Protein 3DRN (pdb70)

Solvent-accessible surface area: 14125 Å² total; per-residue (Å²): 80,142,88,46,50,137,7,31,109,5,46,4,3,6,10,89,3,71,74,7,19,0,54,81,50,45,41,129,73,11,0,0,0,0,0,0,27,120,10,63,39,110,13,1,18,120,0,0,19,14,0,72,102,39,68,106,68,3,136,89,29,56,25,19,1,0,0,0,0,23,25,21,4,25,22,0,103,150,4,44,127,116,51,136,7,59,2,42,0,0,3,4,17,45,82,78,9,0,93,70,4,61,0,100,25,212,169,75,43,15,7,12,2,1,1,0,9,81,159,3,37,0,72,50,44,40,97,16,62,157,74,5,43,48,0,3,69,23,0,11,121,9,1,102,112,9,70,122,109,116,125,122,79,145,87,48,47,141,7,28,108,5,62,4,3,7,10,82,1,75,73,7,16,1,62,75,47,47,41,131,70,6,0,0,0,0,0,1,19,121,8,60,39,117,19,1,22,136,0,0,18,13,0,77,101,39,75,104,70,5,135,82,27,59,29,31,2,0,0,0,0,17,22,19,2,34,22,0,83,149,3,43,134,131,51,162,7,65,4,41,0,0,2,3,17,43,85,78,9,3,94,73,4,60,0,123,24,212,178,78,39,16,4,13,2,2,0,0,12,69,155,3,36,0,71,52,45,40,97,17,62,161,74,20,26,48,0,4,65,23,0,11,119,9,1,102,114,5,106,153,116,138

InterPro domains:
  IPR000866 Alkyl hydroperoxide reductase subunit C/ Thiol specific antioxidant [PF00578] (4-126)
  IPR013766 Thioredoxin domain [PS51352] (2-149)
  IPR024706 Peroxiredoxin, AhpC-type [PIRSF000239] (1-149)
  IPR036249 Thioredoxin-like superfamily [SSF52833] (1-147)
  IPR050924 Thiol-specific peroxidase BCP/PrxQ [PTHR42801] (2-150)

Nearest PDB structures (foldseek):
  3drn-assembly2_B  TM=1.005E+00  e=3.756E-31  Saccharolobus solfataricus
  3hjp-assembly2_D  TM=8.967E-01  e=8.508E-16  Saccharolobus solfataricus
  5epf-assembly1_A  TM=9.395E-01  e=2.994E-14  Mycobacterium tuberculosis H37Rv
  4eo3-assembly1_B  TM=9.163E-01  e=2.210E-13  Thermotoga maritima
  4xih-assembly1_B-2  TM=8.884E-01  e=3.706E-11  Mycobacterium tuberculosis CCDC5079

Organism: Saccharolobus solfataricus (strain ATCC 35092 / DSM 1617 / JCM 11322 / P2) (NCBI:txid273057)

B-factor: mean 31.94, std 9.23, range [15.05, 72.58]

Radius of gyration: 21.57 Å; Cα contacts (8 Å, |Δi|>4): 633; chains: 2; bounding box: 33×56×62 Å

Foldseek 3Di:
DDFFDFQDWDWFAKLVRHIDTPVVCALPFKEKEWEDEDAPDVLQLLLLLLCQVCVVVVVVLGYAYEYEYQDDNVSVNCSCVVNVRPHIYTHDNPCPSCVSVVQCDDPGGWGKMWIAGNNSGTHDIDTDRPCSSCSVVRNVVSSVVVVVVVVD/DDFFDQQDWDWFAKLVRDIDTVVVPQLQFKEKEWEDFDAPDVLQLLLQLLLVVCVVVCVVLRYAYEYEYQDDSVSVVCSCVVNVRPHIYTHDNPCPSCVSVVQCDDPTGWGKMFIAGNNSGTHDIDTDRPCSSCSNVRNVVSSVVRVVVD

Secondary structure (DSSP, 8-state):
--TTSBPPP-EEEETTS-EEEGGGTTTTSEEEEEE-S-TT-HHHHHHHHHHHHTHHHHHTT-EEEEEEES--HHHHHHHHHHTT--SEEEE-TTSHHHHHTT---SSS---EEEEE-TTSBEEEEEE-SS-TTHHHHHHHHHHHHHHHHHH-/--TTSBPPP-EEEETTS-EEEGGGTTTTSEEEEEE-S-TTSHHHHHHHHHHHHTHHHHGGG-EEEEEEES--HHHHHHHHHHHT--SEEEE-TTSHHHHHTT---SSS---EEEEE-TTSBEEEEEE-SS-TTHHHHHHHHHHHHHHHH-

Structure (mmCIF, N/CA/C/O backbone):
data_3DRN
#
_entry.id   3DRN
#
_cell.length_a   42.841
_cell.length_b   91.829
_cell.length_c   52.542
_cell.angle_alpha   90.00
_cell.angle_beta   95.74
_cell.angle_gamma   90.00
#
_symmetry.space_group_name_H-M   'P 1 21 1'
#
loop_
_entity.id
_entity.type
_entity.pdbx_description
1 polymer 'Peroxiredoxin, bacterioferritin comigratory protein homolog'
2 non-polymer 'CITRIC ACID'
3 non-polymer GLYCEROL
4 water water
#
loop_
_atom_site.group_PDB
_atom_site.id
_atom_site.type_symbol
_atom_site.label_atom_id
_atom_site.label_alt_id
_atom_site.label_comp_id
_atom_site.label_asym_id
_atom_site.label_entity_id
_atom_site.label_seq_id
_atom_site.pdbx_PDB_ins_code
_atom_site.Cartn_x
_atom_site.Cartn_y
_atom_site.Cartn_z
_atom_site.occupancy
_atom_site.B_iso_or_equiv
_atom_site.auth_seq_id
_atom_site.auth_comp_id
_atom_site.auth_asym_id
_atom_site.auth_atom_id
_atom_site.pdbx_PDB_model_num
ATOM 1 N N . VAL A 1 2 ? 12.485 62.896 20.014 1.00 35.23 2 VAL A N 1
ATOM 2 C CA . VAL A 1 2 ? 13.418 63.204 21.136 1.00 35.74 2 VAL A CA 1
ATOM 3 C C . VAL A 1 2 ? 13.260 64.650 21.585 1.00 34.14 2 VAL A C 1
ATOM 4 O O . VAL A 1 2 ? 13.557 65.575 20.833 1.00 33.94 2 VAL A O 1
ATOM 8 N N . LYS A 1 3 ? 12.798 64.840 22.816 1.00 33.20 3 LYS A N 1
ATOM 9 C CA . LYS A 1 3 ? 12.600 66.181 23.348 1.00 33.34 3 LYS A CA 1
ATOM 10 C C . LYS A 1 3 ? 13.046 66.282 24.806 1.00 32.17 3 LYS A C 1
ATOM 11 O O . LYS A 1 3 ? 13.195 65.273 25.500 1.00 30.05 3 LYS A O 1
ATOM 17 N N . VAL A 1 4 ? 13.262 67.512 25.258 1.00 31.40 4 VAL A N 1
ATOM 18 C CA . VAL A 1 4 ? 13.661 67.767 26.633 1.00 31.85 4 VAL A CA 1
ATOM 19 C C . VAL A 1 4 ? 12.662 67.100 27.579 1.00 31.77 4 VAL A C 1
ATOM 20 O O . VAL A 1 4 ? 11.449 67.292 27.458 1.00 32.82 4 VAL A O 1
ATOM 24 N N . GLY A 1 5 ? 13.175 66.302 28.509 1.00 30.73 5 GLY A N 1
ATOM 25 C CA . GLY A 1 5 ? 12.307 65.604 29.439 1.00 30.51 5 GLY A CA 1
ATOM 26 C C . GLY A 1 5 ? 12.237 64.109 29.158 1.00 31.85 5 GLY A C 1
ATOM 27 O O . GLY A 1 5 ? 11.926 63.318 30.050 1.00 32.53 5 GLY A O 1
ATOM 28 N N . ASP A 1 6 ? 12.514 63.702 27.922 1.00 32.14 6 ASP A N 1
ATOM 29 C CA . ASP A 1 6 ? 12.480 62.279 27.592 1.00 32.46 6 ASP A CA 1
ATOM 30 C C . ASP A 1 6 ? 13.738 61.590 28.106 1.00 32.30 6 ASP A C 1
ATOM 31 O O . ASP A 1 6 ? 14.758 62.238 28.366 1.00 30.92 6 ASP A O 1
ATOM 36 N N . LYS A 1 7 ? 13.666 60.273 28.255 1.00 31.59 7 LYS A N 1
ATOM 37 C CA . LYS A 1 7 ? 14.837 59.511 28.664 1.00 32.45 7 LYS A CA 1
ATOM 38 C C . LYS A 1 7 ? 15.698 59.488 27.400 1.00 30.42 7 LYS A C 1
ATOM 39 O O . LYS A 1 7 ? 15.170 59.426 26.295 1.00 29.82 7 LYS A O 1
ATOM 45 N N . ALA A 1 8 ? 17.013 59.561 27.552 1.00 29.91 8 ALA A N 1
ATOM 46 C CA . ALA A 1 8 ? 17.894 59.532 26.390 1.00 28.54 8 ALA A CA 1
ATOM 47 C C . ALA A 1 8 ? 17.895 58.126 25.785 1.00 28.63 8 ALA A C 1
ATOM 48 O O . ALA A 1 8 ? 18.080 57.135 26.495 1.00 29.73 8 ALA A O 1
ATOM 50 N N . PRO A 1 9 ? 17.672 58.021 24.467 1.00 27.75 9 PRO A N 1
ATOM 51 C CA . PRO A 1 9 ? 17.658 56.717 23.795 1.00 28.33 9 PRO A CA 1
ATOM 52 C C . PRO A 1 9 ? 19.005 56.013 23.952 1.00 28.51 9 PRO A C 1
ATOM 53 O O . PRO A 1 9 ? 20.062 56.621 23.765 1.00 25.25 9 PRO A O 1
ATOM 57 N N . LEU A 1 10 ? 18.962 54.733 24.302 1.00 27.93 10 LEU A N 1
ATOM 58 C CA . LEU A 1 10 ? 20.181 53.962 24.482 1.00 28.40 10 LEU A CA 1
ATOM 59 C C . LEU A 1 10 ? 20.703 53.450 23.146 1.00 28.27 10 LEU A C 1
ATOM 60 O O . LEU A 1 10 ? 19.931 53.162 22.234 1.00 28.95 10 LEU A O 1
ATOM 65 N N . PHE A 1 11 ? 22.020 53.332 23.037 1.00 27.69 11 PHE A N 1
ATOM 66 C CA . PHE A 1 11 ? 22.627 52.839 21.814 1.00 27.80 11 PHE A CA 1
ATOM 67 C C . PHE A 1 11 ? 24.016 52.290 22.086 1.00 29.06 11 PHE A C 1
ATOM 68 O O . PHE A 1 11 ? 24.591 52.514 23.157 1.00 28.51 11 PHE A O 1
ATOM 76 N N . GLU A 1 12 ? 24.542 51.567 21.106 1.00 28.35 12 GLU A N 1
ATOM 77 C CA . GLU A 1 12 ? 25.876 50.994 21.191 1.00 31.79 12 GLU A CA 1
ATOM 78 C C . GLU A 1 12 ? 26.611 51.317 19.892 1.00 31.51 12 GLU A C 1
ATOM 79 O O . GLU A 1 12 ? 26.030 51.236 18.814 1.00 33.38 12 GLU A O 1
ATOM 85 N N . GLY A 1 13 ? 27.880 51.696 19.996 1.00 29.73 13 GLY A N 1
ATOM 86 C CA . GLY A 1 13 ? 28.644 52.021 18.806 1.00 29.00 13 GLY A CA 1
ATOM 87 C C . GLY A 1 13 ? 30.121 51.756 19.010 1.00 28.94 13 GLY A C 1
ATOM 88 O O . GLY A 1 13 ? 30.535 51.299 20.075 1.00 29.36 13 GLY A O 1
ATOM 89 N N . ILE A 1 14 ? 30.922 52.035 17.990 1.00 26.87 14 ILE A N 1
ATOM 90 C CA . ILE A 1 14 ? 32.358 51.826 18.084 1.00 26.38 14 ILE A CA 1
ATOM 91 C C . ILE A 1 14 ? 33.060 53.159 18.288 1.00 27.24 14 ILE A C 1
ATOM 92 O O . ILE A 1 14 ? 32.895 54.082 17.487 1.00 29.22 14 ILE A O 1
ATOM 97 N N . ALA A 1 15 ? 33.844 53.255 19.357 1.00 26.56 15 ALA A N 1
ATOM 98 C CA . ALA A 1 15 ? 34.582 54.479 19.668 1.00 26.66 15 ALA A CA 1
ATOM 99 C C . ALA A 1 15 ? 35.885 54.544 18.883 1.00 26.37 15 ALA A C 1
ATOM 100 O O . ALA A 1 15 ? 36.333 53.543 18.325 1.00 27.34 15 ALA A O 1
ATOM 102 N N . ASP A 1 16 ? 36.486 55.730 18.856 1.00 25.30 16 ASP A N 1
ATOM 103 C CA . ASP A 1 16 ? 37.735 55.976 18.141 1.00 25.98 16 ASP A CA 1
ATOM 104 C C . ASP A 1 16 ? 38.887 55.074 18.583 1.00 26.50 16 ASP A C 1
ATOM 105 O O . ASP A 1 16 ? 39.877 54.947 17.871 1.00 27.59 16 ASP A O 1
ATOM 110 N N . ASN A 1 17 ? 38.781 54.475 19.763 1.00 27.03 17 ASN A N 1
ATOM 111 C CA . ASN A 1 17 ? 39.841 53.589 20.234 1.00 27.80 17 ASN A CA 1
ATOM 112 C C . ASN A 1 17 ? 39.564 52.144 19.810 1.00 28.89 17 ASN A C 1
ATOM 113 O O . ASN A 1 17 ? 40.212 51.212 20.287 1.00 27.98 17 ASN A O 1
ATOM 118 N N . GLY A 1 18 ? 38.596 51.967 18.912 1.00 29.00 18 GLY A N 1
ATOM 119 C CA . GLY A 1 18 ? 38.262 50.632 18.437 1.00 28.66 18 GLY A CA 1
ATOM 120 C C . GLY A 1 18 ? 37.445 49.824 19.425 1.00 28.39 18 GLY A C 1
ATOM 121 O O . GLY A 1 18 ? 37.077 48.679 19.154 1.00 29.54 18 GLY A O 1
ATOM 122 N N . GLU A 1 19 ? 37.160 50.416 20.578 1.00 27.33 19 GLU A N 1
ATOM 123 C CA . GLU A 1 19 ? 36.371 49.751 21.606 1.00 28.89 19 GLU A CA 1
ATOM 124 C C . GLU A 1 19 ? 34.888 50.034 21.400 1.00 29.25 19 GLU A C 1
ATOM 125 O O . GLU A 1 19 ? 34.514 51.085 20.881 1.00 28.12 19 GLU A O 1
ATOM 131 N N . LYS A 1 20 ? 34.042 49.098 21.806 1.00 29.55 20 LYS A N 1
ATOM 132 C CA . LYS A 1 20 ? 32.610 49.307 21.687 1.00 31.91 20 LYS A CA 1
ATOM 133 C C . LYS A 1 20 ? 32.203 50.219 22.842 1.00 32.05 20 LYS A C 1
ATOM 134 O O . LYS A 1 20 ? 32.802 50.183 23.916 1.00 31.53 20 LYS A O 1
ATOM 140 N N . ILE A 1 21 ? 31.193 51.044 22.614 1.00 31.17 21 ILE A N 1
ATOM 141 C CA . ILE A 1 21 ? 30.726 51.960 23.639 1.00 31.93 21 ILE A CA 1
ATOM 142 C C . ILE A 1 21 ? 29.220 51.829 23.790 1.00 30.96 21 ILE A C 1
ATOM 143 O O . ILE A 1 21 ? 28.492 51.745 22.802 1.00 31.57 21 ILE A O 1
ATOM 148 N N A SER A 1 22 ? 28.757 51.808 25.033 0.50 30.07 22 SER A N 1
ATOM 149 N N B SER A 1 22 ? 28.764 51.804 25.037 0.50 29.90 22 SER A N 1
ATOM 150 C CA A SER A 1 22 ? 27.334 51.694 25.315 0.50 30.62 22 SER A CA 1
ATOM 151 C CA B SER A 1 22 ? 27.345 51.692 25.344 0.50 30.32 22 SER A CA 1
ATOM 152 C C A SER A 1 22 ? 26.919 52.882 26.175 0.50 30.33 22 SER A C 1
ATOM 153 C C B SER A 1 22 ? 26.932 52.899 26.177 0.50 30.11 22 SER A C 1
ATOM 154 O O A SER A 1 22 ? 27.470 53.095 27.254 0.50 30.40 22 SER A O 1
ATOM 155 O O B SER A 1 22 ? 27.496 53.141 27.245 0.50 30.14 22 SER A O 1
ATOM 160 N N . LEU A 1 23 ? 25.954 53.658 25.694 1.00 29.44 23 LEU A N 1
ATOM 161 C CA . LEU A 1 23 ? 25.496 54.826 26.428 1.00 29.17 23 LEU A CA 1
ATOM 162 C C . LEU A 1 23 ? 25.096 54.449 27.857 1.00 29.94 23 LEU A C 1
ATOM 163 O O . LEU A 1 23 ? 25.362 55.197 28.798 1.00 29.83 23 LEU A O 1
ATOM 168 N N . SER A 1 24 ? 24.494 53.274 28.022 1.00 30.64 24 SER A N 1
ATOM 169 C CA . SER A 1 24 ? 24.058 52.829 29.340 1.00 32.93 24 SER A CA 1
ATOM 170 C C . SER A 1 24 ? 25.202 52.715 30.345 1.00 34.50 24 SER A C 1
ATOM 171 O O . SER A 1 24 ? 24.966 52.725 31.551 1.00 35.28 24 SER A O 1
ATOM 174 N N . ASP A 1 25 ? 26.437 52.615 29.860 1.00 34.16 25 ASP A N 1
ATOM 175 C CA . ASP A 1 25 ? 27.572 52.513 30.764 1.00 34.57 25 ASP A CA 1
ATOM 176 C C . ASP A 1 25 ? 27.919 53.844 31.418 1.00 35.21 25 ASP A C 1
ATOM 177 O O . ASP A 1 25 ? 28.679 53.881 32.381 1.00 35.97 25 ASP A O 1
ATOM 182 N N . TYR A 1 26 ? 27.366 54.934 30.896 1.00 34.99 26 TYR A N 1
ATOM 183 C CA . TYR A 1 26 ? 27.627 56.257 31.453 1.00 33.97 26 TYR A CA 1
ATOM 184 C C . TYR A 1 26 ? 26.392 56.814 32.142 1.00 34.32 26 TYR A C 1
ATOM 185 O O . TYR A 1 26 ? 26.500 57.650 33.036 1.00 35.26 26 TYR A O 1
ATOM 194 N N . ILE A 1 27 ? 25.221 56.352 31.713 1.00 33.56 27 ILE A N 1
ATOM 195 C CA . ILE A 1 27 ? 23.965 56.808 32.284 1.00 34.57 27 ILE A CA 1
ATOM 196 C C . ILE A 1 27 ? 23.958 56.578 33.790 1.00 38.21 27 ILE A C 1
ATOM 197 O O . ILE A 1 27 ? 24.272 55.481 34.263 1.00 38.80 27 ILE A O 1
ATOM 202 N N . GLY A 1 28 ? 23.607 57.622 34.535 1.00 39.68 28 GLY A N 1
ATOM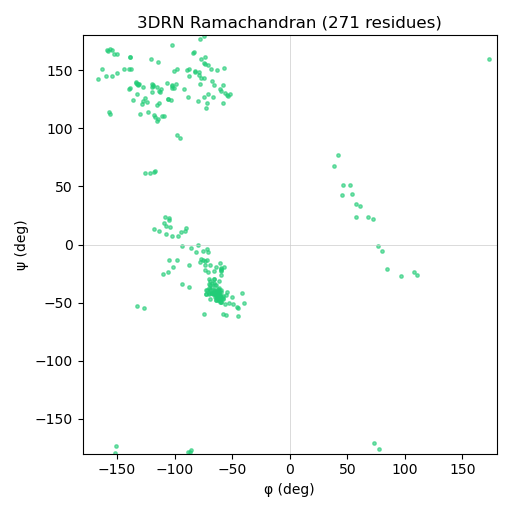 203 C CA . GLY A 1 28 ? 23.556 57.523 35.982 1.00 39.74 28 GLY A CA 1
ATOM 204 C C . GLY A 1 28 ? 24.892 57.748 36.663 1.00 39.86 28 GLY A C 1
ATOM 205 O O . GLY A 1 28 ? 24.935 58.073 37.847 1.00 42.19 28 GLY A O 1
ATOM 206 N N . LYS A 1 29 ? 25.984 57.580 35.925 1.00 39.55 29 LYS A N 1
ATOM 207 C CA . LYS A 1 29 ? 27.318 57.759 36.491 1.00 39.15 29 LYS A CA 1
ATOM 208 C C . LYS A 1 29 ? 27.869 59.163 36.296 1.00 39.28 29 LYS A C 1
ATOM 209 O O . LYS A 1 29 ? 28.602 59.671 37.145 1.00 40.49 29 LYS A O 1
ATOM 215 N N . HIS A 1 30 ? 27.529 59.788 35.173 1.00 37.23 30 HIS A N 1
ATOM 216 C CA . HIS A 1 30 ? 28.000 61.137 34.884 1.00 35.58 30 HIS A CA 1
ATOM 217 C C . HIS A 1 30 ? 27.004 61.835 33.987 1.00 33.30 30 HIS A C 1
ATOM 218 O O . HIS A 1 30 ? 26.142 61.195 33.380 1.00 32.17 30 HIS A O 1
ATOM 225 N N . ASN A 1 31 ? 27.124 63.153 33.907 1.00 30.06 31 ASN A N 1
ATOM 226 C CA . ASN A 1 31 ? 26.269 63.919 33.027 1.00 28.97 31 ASN A CA 1
ATOM 227 C C . ASN A 1 31 ? 26.854 63.610 31.664 1.00 28.21 31 ASN A C 1
ATOM 228 O O . ASN A 1 31 ? 28.027 63.246 31.562 1.00 29.43 31 ASN A O 1
ATOM 233 N N . ILE A 1 32 ? 26.056 63.745 30.617 1.00 26.06 32 ILE A N 1
ATOM 234 C CA . ILE A 1 32 ? 26.558 63.432 29.291 1.00 24.36 32 ILE A CA 1
ATOM 235 C C . ILE A 1 32 ? 26.230 64.496 28.270 1.00 23.90 32 ILE A C 1
ATOM 236 O O . ILE A 1 32 ? 25.124 65.045 28.248 1.00 22.70 32 ILE A O 1
ATOM 241 N N . VAL A 1 33 ? 27.216 64.794 27.436 1.00 22.26 33 VAL A N 1
ATOM 242 C CA . VAL A 1 33 ? 27.051 65.746 26.349 1.00 22.22 33 VAL A CA 1
ATOM 243 C C . VAL A 1 33 ? 27.294 64.886 25.115 1.00 22.43 33 VAL A C 1
ATOM 244 O O . VAL A 1 33 ? 28.411 64.402 24.889 1.00 22.54 33 VAL A O 1
ATOM 248 N N . LEU A 1 34 ? 26.238 64.666 24.343 1.00 19.74 34 LEU A N 1
ATOM 249 C CA . LEU A 1 34 ? 26.322 63.860 23.129 1.00 20.41 34 LEU A CA 1
ATOM 250 C C . LEU A 1 34 ? 26.132 64.819 21.972 1.00 21.06 34 LEU A C 1
ATOM 251 O O . LEU A 1 34 ? 25.033 65.344 21.785 1.00 22.05 34 LEU A O 1
ATOM 256 N N . TYR A 1 35 ? 27.180 65.065 21.195 1.00 19.38 35 TYR A N 1
ATOM 257 C CA . TYR A 1 35 ? 27.011 65.990 20.090 1.00 21.33 35 TYR A CA 1
ATOM 258 C C . TYR A 1 35 ? 27.263 65.374 18.731 1.00 21.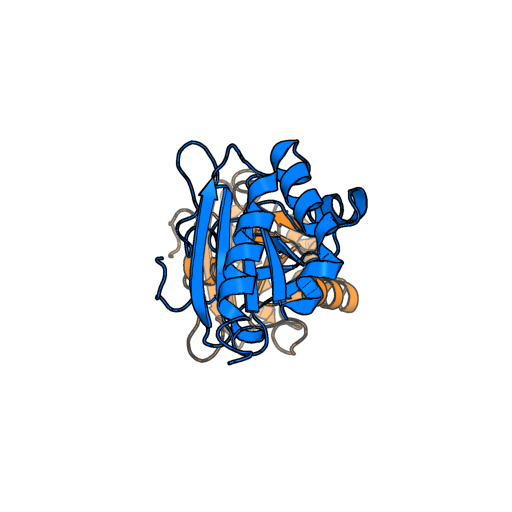17 35 TYR A C 1
ATOM 259 O O . TYR A 1 35 ? 28.218 64.619 18.534 1.00 22.14 35 TYR A O 1
ATOM 268 N N . PHE A 1 36 ? 26.370 65.701 17.805 1.00 20.34 36 PHE A N 1
ATOM 269 C CA . PHE A 1 36 ? 26.434 65.215 16.442 1.00 22.32 36 PHE A CA 1
ATOM 270 C C . PHE A 1 36 ? 26.983 66.317 15.561 1.00 23.56 36 PHE A C 1
ATOM 271 O O . PHE A 1 36 ? 26.600 67.480 15.703 1.00 25.96 36 PHE A O 1
ATOM 279 N N . TYR A 1 37 ? 27.889 65.951 14.662 1.00 25.12 37 TYR A N 1
ATOM 280 C CA . TYR A 1 37 ? 28.472 66.902 13.726 1.00 25.47 37 TYR A CA 1
ATOM 281 C C . TYR A 1 37 ? 28.535 66.188 12.376 1.00 26.23 37 TYR A C 1
ATOM 282 O O . TYR A 1 37 ? 28.649 64.964 12.320 1.00 25.39 37 TYR A O 1
ATOM 291 N N . PRO A 1 38 ? 28.458 66.945 11.273 1.00 26.59 38 PRO A N 1
ATOM 292 C CA . PRO A 1 38 ? 28.485 66.382 9.920 1.00 27.63 38 PRO A CA 1
ATOM 293 C C . PRO A 1 38 ? 29.676 65.532 9.490 1.00 27.91 38 PRO A C 1
ATOM 294 O O . PRO A 1 38 ? 29.509 64.366 9.136 1.00 26.47 38 PRO A O 1
ATOM 298 N N . LYS A 1 39 ? 30.874 66.106 9.515 1.00 29.01 39 LYS A N 1
ATOM 299 C CA . LYS A 1 39 ? 32.048 65.374 9.052 1.00 30.15 39 LYS A CA 1
ATOM 300 C C . LYS A 1 39 ? 33.346 65.768 9.738 1.00 29.57 39 LYS A C 1
ATOM 301 O O . LYS A 1 39 ? 33.539 66.922 10.109 1.00 27.58 39 LYS A O 1
ATOM 307 N N . ASP A 1 40 ? 34.240 64.799 9.890 1.00 30.55 40 ASP A N 1
ATOM 308 C CA . ASP A 1 40 ? 35.530 65.040 10.521 1.00 32.94 40 ASP A CA 1
ATOM 309 C C . ASP A 1 40 ? 36.387 66.033 9.747 1.00 35.08 40 ASP A C 1
ATOM 310 O O . ASP A 1 40 ? 36.306 66.143 8.525 1.00 34.11 40 ASP A O 1
ATOM 315 N N . ASP A 1 41 ? 37.219 66.747 10.489 1.00 37.21 41 ASP A N 1
ATOM 316 C CA . ASP A 1 41 ? 38.169 67.681 9.920 1.00 39.15 41 ASP A CA 1
ATOM 317 C C . ASP A 1 41 ? 37.661 68.648 8.846 1.00 39.54 41 ASP A C 1
ATOM 318 O O . ASP A 1 41 ? 38.242 68.753 7.765 1.00 38.28 41 ASP A O 1
ATOM 323 N N . THR A 1 42 ? 36.570 69.342 9.146 1.00 37.80 42 THR A N 1
ATOM 324 C CA . THR A 1 42 ? 36.028 70.354 8.251 1.00 38.52 42 THR A CA 1
ATOM 325 C C . THR A 1 42 ? 36.059 71.636 9.087 1.00 38.44 42 THR A C 1
ATOM 326 O O . THR A 1 42 ? 36.125 71.574 10.315 1.00 38.96 42 THR A O 1
ATOM 330 N N . PRO A 1 43 ? 36.027 72.810 8.437 1.00 37.75 43 PRO A N 1
ATOM 331 C CA . PRO A 1 43 ? 36.058 74.090 9.155 1.00 36.40 43 PRO A CA 1
ATOM 332 C C . PRO A 1 43 ? 35.134 74.159 10.375 1.00 35.58 43 PRO A C 1
ATOM 333 O O . PRO A 1 43 ? 35.591 74.339 11.503 1.00 35.51 43 PRO A O 1
ATOM 337 N N . GLY A 1 44 ? 33.836 74.014 10.135 1.00 32.93 44 GLY A N 1
ATOM 338 C CA . GLY A 1 44 ? 32.860 74.081 11.208 1.00 32.67 44 GLY A CA 1
ATOM 339 C C . GLY A 1 44 ? 32.971 73.030 12.296 1.00 30.82 44 GLY A C 1
ATOM 340 O O . GLY A 1 44 ? 32.931 73.366 13.474 1.00 31.12 44 GLY A O 1
ATOM 341 N N . SER A 1 45 ? 33.106 71.762 11.917 1.00 31.08 45 SER A N 1
ATOM 342 C CA . SER A 1 45 ? 33.209 70.696 12.909 1.00 29.33 45 SER A CA 1
ATOM 343 C C . SER A 1 45 ? 34.532 70.760 13.655 1.00 29.00 45 SER A C 1
ATOM 344 O O . SER A 1 45 ? 34.622 70.374 14.817 1.00 28.02 45 SER A O 1
ATOM 347 N N . THR A 1 46 ? 35.566 71.253 12.989 1.00 29.18 46 THR A N 1
ATOM 348 C CA . THR A 1 46 ? 36.860 71.373 13.645 1.00 30.62 46 THR A CA 1
ATOM 349 C C . THR A 1 46 ? 36.737 72.461 14.705 1.00 31.10 46 THR A C 1
ATOM 350 O O . THR A 1 46 ? 37.275 72.339 15.801 1.00 32.50 46 THR A O 1
ATOM 354 N N . ARG A 1 47 ? 36.005 73.518 14.365 1.00 31.70 47 ARG A N 1
ATOM 355 C CA . ARG A 1 47 ? 35.777 74.636 15.271 1.00 33.18 47 ARG A CA 1
ATOM 356 C C . ARG A 1 47 ? 34.977 74.147 16.481 1.00 31.64 47 ARG A C 1
ATOM 357 O O . ARG A 1 47 ? 35.290 74.486 17.623 1.00 32.92 47 ARG A O 1
ATOM 365 N N . GLU A 1 48 ? 33.938 73.356 16.225 1.00 29.80 48 GLU A N 1
ATOM 366 C CA . GLU A 1 48 ? 33.114 72.833 17.311 1.00 27.37 48 GLU A CA 1
ATOM 367 C C . GLU A 1 48 ? 33.941 71.921 18.208 1.00 25.42 48 GLU A C 1
ATOM 368 O O . GLU A 1 48 ? 33.911 72.050 19.427 1.00 25.31 48 GLU A O 1
ATOM 374 N N . ALA A 1 49 ? 34.688 71.003 17.603 1.00 25.65 49 ALA A N 1
ATOM 375 C CA . ALA A 1 49 ? 35.520 70.081 18.374 1.00 27.07 49 ALA A CA 1
ATOM 376 C C . ALA A 1 49 ? 36.560 70.855 19.172 1.00 26.87 49 ALA A C 1
ATOM 377 O O . ALA A 1 49 ? 36.830 70.528 20.327 1.00 26.50 49 ALA A O 1
ATOM 379 N N . SER A 1 50 ? 37.143 71.879 18.546 1.00 27.56 50 SER A N 1
ATOM 380 C CA . SER A 1 50 ? 38.158 72.707 19.199 1.00 28.66 50 SER A CA 1
ATOM 381 C C . SER A 1 50 ? 37.580 73.451 20.404 1.00 27.12 50 SER A C 1
ATOM 382 O O . SER A 1 50 ? 38.231 73.557 21.446 1.00 27.38 50 SER A O 1
ATOM 385 N N . ALA A 1 51 ? 36.361 73.965 20.260 1.00 25.16 51 ALA A N 1
ATOM 386 C CA . ALA A 1 51 ? 35.713 74.675 21.357 1.00 25.41 51 ALA A CA 1
ATOM 387 C C . ALA A 1 51 ? 35.543 73.729 22.543 1.00 24.83 51 ALA A C 1
ATOM 388 O O . ALA A 1 51 ? 35.780 74.113 23.686 1.00 26.00 51 ALA A O 1
ATOM 390 N N . PHE A 1 52 ? 35.132 72.489 22.278 1.00 24.44 52 PHE A N 1
ATOM 391 C CA . PHE A 1 52 ? 34.972 71.519 23.360 1.00 23.47 52 PHE A CA 1
ATOM 392 C C . PHE A 1 52 ? 36.337 71.247 24.004 1.00 25.29 52 PHE A C 1
ATOM 393 O O . PHE A 1 52 ? 36.459 71.148 25.228 1.00 23.53 52 PHE A O 1
ATOM 401 N N . ARG A 1 53 ? 37.368 71.128 23.174 1.00 26.95 53 ARG A N 1
ATOM 402 C CA . ARG A 1 53 ? 38.715 70.884 23.688 1.00 27.93 53 ARG A CA 1
ATOM 403 C C . ARG A 1 53 ? 39.142 72.038 24.591 1.00 27.20 53 ARG A C 1
ATOM 404 O O . ARG A 1 53 ? 39.591 71.824 25.711 1.00 27.87 53 ARG A O 1
ATOM 412 N N . ASP A 1 54 ? 38.977 73.262 24.097 1.00 29.49 54 ASP A N 1
ATOM 413 C CA . ASP A 1 54 ? 39.376 74.451 24.840 1.00 31.39 54 ASP A CA 1
ATOM 414 C C . ASP A 1 54 ? 38.675 74.643 26.177 1.00 31.50 54 ASP A C 1
ATOM 415 O O . ASP A 1 54 ? 39.130 75.430 26.998 1.00 30.82 54 ASP A O 1
ATOM 420 N N . ASN A 1 55 ? 37.574 73.929 26.402 1.00 31.83 55 ASN A N 1
ATOM 421 C CA . ASN A 1 55 ? 36.842 74.044 27.659 1.00 30.55 55 ASN A CA 1
ATOM 422 C C . ASN A 1 55 ? 36.915 72.759 28.465 1.00 31.59 55 ASN A C 1
ATOM 423 O O . ASN A 1 55 ? 36.185 72.588 29.443 1.00 29.94 55 ASN A O 1
ATOM 428 N N . TRP A 1 56 ? 37.796 71.853 28.056 1.00 32.78 56 TRP A N 1
ATOM 429 C CA . TRP A 1 56 ? 37.928 70.569 28.735 1.00 32.92 56 TRP A CA 1
ATOM 430 C C . TRP A 1 56 ? 38.051 70.675 30.250 1.00 32.38 56 TRP A C 1
ATOM 431 O O . TRP A 1 56 ? 37.324 70.007 30.989 1.00 31.36 56 TRP A O 1
ATOM 442 N N . ASP A 1 57 ? 38.968 71.512 30.716 1.00 30.89 57 ASP A N 1
ATOM 443 C CA . ASP A 1 57 ? 39.168 71.665 32.145 1.00 30.88 57 ASP A CA 1
ATOM 4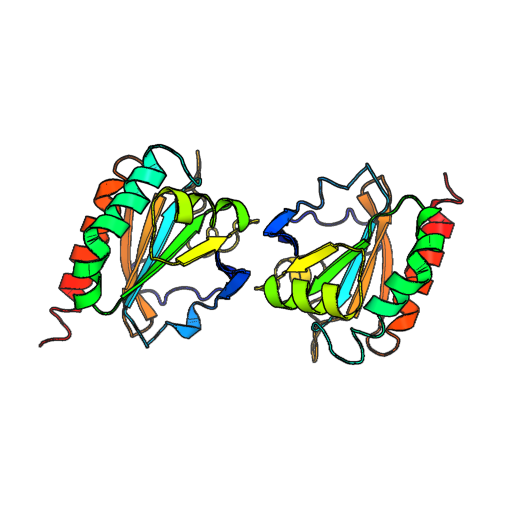44 C C . ASP A 1 57 ? 37.938 72.200 32.860 1.00 29.53 57 ASP A C 1
ATOM 445 O O . ASP A 1 57 ? 37.618 71.754 33.960 1.00 29.34 57 ASP A O 1
ATOM 450 N N . LEU A 1 58 ? 37.245 73.153 32.245 1.00 28.79 58 LEU A N 1
ATOM 451 C CA . LEU A 1 58 ? 36.030 73.686 32.860 1.00 29.33 58 LEU A CA 1
ATOM 452 C C . LEU A 1 58 ? 34.983 72.575 32.949 1.00 29.03 58 LEU A C 1
ATOM 453 O O . LEU A 1 58 ? 34.305 72.429 33.961 1.00 31.97 58 LEU A O 1
ATOM 458 N N . LEU A 1 59 ? 34.863 71.788 31.886 1.00 29.55 59 LEU A N 1
ATOM 459 C CA . LEU A 1 59 ? 33.891 70.698 31.851 1.00 31.68 59 LEU A CA 1
ATOM 460 C C . LEU A 1 59 ? 34.111 69.663 32.959 1.00 33.28 59 LEU A C 1
ATOM 461 O O . LEU A 1 59 ? 33.185 68.945 33.331 1.00 32.88 59 LEU A O 1
ATOM 466 N N . LYS A 1 60 ? 35.328 69.597 33.491 1.00 34.61 60 LYS A N 1
ATOM 467 C CA . LYS A 1 60 ? 35.637 68.658 34.567 1.00 35.74 60 LYS A CA 1
ATOM 468 C C . LYS A 1 60 ? 34.878 68.993 35.848 1.00 35.11 60 LYS A C 1
ATOM 469 O O . LYS A 1 60 ? 34.583 68.101 36.646 1.00 35.91 60 LYS A O 1
ATOM 475 N N . ASP A 1 61 ? 34.582 70.276 36.053 1.00 34.17 61 ASP A N 1
ATOM 476 C CA . ASP A 1 61 ? 33.850 70.725 37.238 1.00 33.36 61 ASP A CA 1
ATOM 477 C C . ASP A 1 61 ? 32.384 70.339 37.196 1.00 35.53 61 ASP A C 1
ATOM 478 O O . ASP A 1 61 ? 31.689 70.432 38.208 1.00 36.49 61 ASP A O 1
ATOM 483 N N . TYR A 1 62 ? 31.904 69.919 36.030 1.00 36.10 62 TYR A N 1
ATOM 484 C CA . TYR A 1 62 ? 30.499 69.566 35.906 1.00 35.39 62 TYR A CA 1
ATOM 485 C C . TYR A 1 62 ? 30.227 68.077 35.783 1.00 36.62 62 TYR A C 1
ATOM 486 O O . TYR A 1 62 ? 29.128 67.674 35.401 1.00 36.57 62 TYR A O 1
ATOM 495 N N . ASP A 1 63 ? 31.230 67.271 36.132 1.00 36.73 63 ASP A N 1
ATOM 496 C CA . ASP A 1 63 ? 31.125 65.813 36.096 1.00 37.27 63 ASP A CA 1
ATOM 497 C C . ASP A 1 63 ? 30.394 65.359 34.835 1.00 36.92 63 ASP A C 1
ATOM 498 O O . ASP A 1 63 ? 29.218 64.986 34.877 1.00 36.25 63 ASP A O 1
ATOM 503 N N . VAL A 1 64 ? 31.107 65.383 33.713 1.00 34.47 64 VAL A N 1
ATOM 504 C CA . VAL A 1 64 ? 30.510 65.022 32.442 1.00 31.76 64 VAL A CA 1
ATOM 505 C C . VAL A 1 64 ? 31.434 64.283 31.482 1.00 30.71 64 VAL A C 1
ATOM 506 O O . VAL A 1 64 ? 32.650 64.455 31.502 1.00 30.48 64 VAL A O 1
ATOM 510 N N . VAL A 1 65 ? 30.830 63.446 30.647 1.00 29.25 65 VAL A N 1
ATOM 511 C CA . VAL A 1 65 ? 31.560 62.711 29.629 1.00 26.60 65 VAL A CA 1
ATOM 512 C C . VAL A 1 65 ? 31.077 63.301 28.309 1.00 25.07 65 VAL A C 1
ATOM 513 O O . VAL A 1 65 ? 29.871 63.463 28.097 1.00 25.43 65 VAL A O 1
ATOM 517 N N . VAL A 1 66 ? 32.014 63.650 27.437 1.00 22.78 66 VAL A N 1
ATOM 518 C CA . VAL A 1 66 ? 31.669 64.224 26.145 1.00 21.39 66 VAL A CA 1
ATOM 519 C C . VAL A 1 66 ? 31.881 63.196 25.041 1.00 21.20 66 VAL A C 1
ATOM 520 O O . VAL A 1 66 ? 32.965 62.637 24.890 1.00 20.32 66 VAL A O 1
ATOM 524 N N . ILE A 1 67 ? 30.831 62.961 24.269 1.00 21.16 67 ILE A N 1
ATOM 525 C CA . ILE A 1 67 ? 30.869 62.005 23.177 1.00 20.20 67 ILE A CA 1
ATOM 526 C C . ILE A 1 67 ? 30.460 62.684 21.875 1.00 21.41 67 ILE A C 1
ATOM 527 O O . ILE A 1 67 ? 29.368 63.253 21.779 1.00 22.67 67 ILE A O 1
ATOM 532 N N . GLY A 1 68 ? 31.342 62.625 20.880 1.00 20.74 68 GLY A N 1
ATOM 533 C CA . GLY A 1 68 ? 31.046 63.221 19.590 1.00 19.77 68 GLY A CA 1
ATOM 534 C C . GLY A 1 68 ? 30.610 62.109 18.653 1.00 23.54 68 GLY A C 1
ATOM 535 O O . GLY A 1 68 ? 31.069 60.971 18.792 1.00 23.24 68 GLY A O 1
ATOM 536 N N . VAL A 1 69 ? 29.733 62.425 17.704 1.00 22.63 69 VAL A N 1
ATOM 537 C CA . VAL A 1 69 ? 29.241 61.426 16.762 1.00 21.58 69 VAL A CA 1
ATOM 538 C C . VAL A 1 69 ? 29.134 61.958 15.336 1.00 22.87 69 VAL A C 1
ATOM 539 O O . VAL A 1 69 ? 28.631 63.063 15.106 1.00 23.68 69 VAL A O 1
ATOM 543 N N . SER A 1 70 ? 29.612 61.161 14.386 1.00 22.58 70 SER A N 1
ATOM 544 C CA . SER A 1 70 ? 29.551 61.501 12.972 1.00 25.18 70 SER A CA 1
ATOM 545 C C . SER A 1 70 ? 29.578 60.190 12.202 1.00 26.26 70 SER A C 1
ATOM 546 O O . SER A 1 70 ? 29.872 59.138 12.771 1.00 25.73 70 SER A O 1
ATOM 549 N N . SER A 1 71 ? 29.275 60.256 10.911 1.00 27.34 71 SER A N 1
ATOM 550 C CA . SER A 1 71 ? 29.266 59.067 10.068 1.00 28.88 71 SER A CA 1
ATOM 551 C C . SER A 1 71 ? 30.660 58.630 9.609 1.00 29.95 71 SER A C 1
ATOM 552 O O . SER A 1 71 ? 30.797 57.641 8.897 1.00 30.95 71 SER A O 1
ATOM 555 N N . ASP A 1 72 ? 31.695 59.355 10.012 1.00 29.50 72 ASP A N 1
ATOM 556 C CA . ASP A 1 72 ? 33.053 58.985 9.608 1.00 31.67 72 ASP A CA 1
ATOM 557 C C . ASP A 1 72 ? 33.511 57.715 10.314 1.00 29.91 72 ASP A C 1
ATOM 558 O O . ASP A 1 72 ? 33.033 57.397 11.407 1.00 28.03 72 ASP A O 1
ATOM 563 N N . ASP A 1 73 ? 34.438 56.990 9.696 1.00 28.81 73 ASP A N 1
ATOM 564 C CA . ASP A 1 73 ? 34.924 55.760 10.302 1.00 29.71 73 ASP A CA 1
ATOM 565 C C . ASP A 1 73 ? 35.923 55.997 11.426 1.00 29.85 73 ASP A C 1
ATOM 566 O O . ASP A 1 73 ? 36.295 57.132 11.721 1.00 28.44 73 ASP A O 1
ATOM 571 N N . ILE A 1 74 ? 36.342 54.905 12.052 1.00 30.95 74 ILE A N 1
ATOM 572 C CA . ILE A 1 74 ? 37.275 54.932 13.170 1.00 30.21 74 ILE A CA 1
ATOM 573 C C . ILE A 1 74 ? 38.603 55.622 12.871 1.00 30.17 74 ILE A C 1
ATOM 574 O O . ILE A 1 74 ? 39.046 56.498 13.621 1.00 27.19 74 ILE A O 1
ATOM 579 N N . ASN A 1 75 ? 39.249 55.213 11.784 1.00 30.06 75 ASN A N 1
ATOM 580 C CA . ASN A 1 75 ? 40.530 55.798 11.418 1.00 29.01 75 ASN A CA 1
ATOM 581 C C . ASN A 1 75 ? 40.394 57.300 11.200 1.00 28.04 75 ASN A C 1
ATOM 582 O O . ASN A 1 75 ? 41.254 58.069 11.624 1.00 28.06 75 ASN A O 1
ATOM 587 N N . SER A 1 76 ? 39.307 57.718 10.556 1.00 29.04 76 SER A N 1
ATOM 588 C CA . SER A 1 76 ? 39.090 59.141 10.329 1.00 30.58 76 SER A CA 1
ATOM 589 C C . SER A 1 76 ? 38.967 59.828 11.682 1.00 30.59 76 SER A C 1
ATOM 590 O O . SER A 1 76 ? 39.468 60.933 11.869 1.00 32.49 76 SER A O 1
ATOM 593 N N . HIS A 1 77 ? 38.311 59.159 12.627 1.00 29.63 77 HIS A N 1
ATOM 594 C CA . HIS A 1 77 ? 38.140 59.710 13.967 1.00 30.30 77 HIS A CA 1
ATOM 595 C C . HIS A 1 77 ? 39.469 59.852 14.707 1.00 30.52 77 HIS A C 1
ATOM 596 O O . HIS A 1 77 ? 39.727 60.887 15.322 1.00 29.33 77 HIS A O 1
ATOM 603 N N A LYS A 1 78 ? 40.309 58.822 14.658 0.50 31.03 78 LYS A N 1
ATOM 604 N N B LYS A 1 78 ? 40.304 58.816 14.647 0.50 30.74 78 LYS A N 1
ATOM 605 C CA A LYS A 1 78 ? 41.601 58.895 15.336 0.50 32.33 78 LYS A CA 1
ATOM 606 C CA B LYS A 1 78 ? 41.603 58.854 15.316 0.50 31.88 78 LYS A CA 1
ATOM 607 C C A LYS A 1 78 ? 42.458 60.016 14.756 0.50 31.82 78 LYS A C 1
ATOM 608 C C B LYS A 1 78 ? 42.453 59.997 14.756 0.50 31.51 78 LYS A C 1
ATOM 609 O O A LYS A 1 78 ? 43.077 60.773 15.499 0.50 33.52 78 LYS A O 1
ATOM 610 O O B LYS A 1 78 ? 43.058 60.753 15.512 0.50 33.22 78 LYS A O 1
ATOM 621 N N . ARG A 1 79 ? 42.485 60.123 13.431 1.00 31.79 79 ARG A N 1
ATOM 622 C CA . ARG A 1 79 ? 43.268 61.167 12.770 1.00 32.59 79 ARG A CA 1
ATOM 623 C C . ARG A 1 79 ? 42.797 62.573 13.144 1.00 33.46 79 ARG A C 1
ATOM 624 O O . ARG A 1 79 ? 43.610 63.451 13.426 1.00 33.45 79 ARG A O 1
ATOM 632 N N . PHE A 1 80 ? 41.484 62.780 13.126 1.00 32.81 80 PHE A N 1
ATOM 633 C CA . PHE A 1 80 ? 40.884 64.069 13.465 1.00 32.47 80 PHE A CA 1
ATOM 634 C C . PHE A 1 80 ? 41.237 64.413 14.906 1.00 33.67 80 PHE A C 1
ATOM 635 O O . PHE A 1 80 ? 41.660 65.527 15.222 1.00 33.43 80 PHE A O 1
ATOM 643 N N . LYS A 1 81 ? 41.068 63.423 15.769 1.00 34.01 81 LYS A N 1
ATOM 644 C CA . LYS A 1 81 ? 41.341 63.542 17.188 1.00 35.69 81 LYS A CA 1
ATOM 645 C C . LYS A 1 81 ? 42.824 63.824 17.462 1.00 37.94 81 LYS A C 1
ATOM 646 O O . LYS A 1 81 ? 43.170 64.670 18.287 1.00 36.57 81 LYS A O 1
ATOM 652 N N . GLU A 1 82 ? 43.700 63.113 16.765 1.00 38.97 82 GLU A N 1
ATOM 653 C CA . GLU A 1 82 ? 45.130 63.299 16.957 1.00 41.00 82 GLU A CA 1
ATOM 654 C C . GLU A 1 82 ? 45.580 64.652 16.403 1.00 38.08 82 GLU A C 1
ATOM 655 O O . GLU A 1 82 ? 46.374 65.349 17.028 1.00 37.71 82 GLU A O 1
ATOM 661 N N . LYS A 1 83 ? 45.053 65.019 15.240 1.00 36.40 83 LYS A N 1
ATOM 662 C CA . LYS A 1 83 ? 45.396 66.278 14.584 1.00 35.73 83 LYS A CA 1
ATOM 663 C C . LYS A 1 83 ? 45.044 67.533 15.372 1.00 36.63 83 LYS A C 1
ATOM 664 O O . LYS A 1 83 ? 45.726 68.549 15.248 1.00 36.73 83 LYS A O 1
ATOM 670 N N . TYR A 1 84 ? 43.983 67.484 16.174 1.00 34.95 84 TYR A N 1
ATOM 671 C CA . TYR A 1 84 ? 43.608 68.660 16.947 1.00 33.39 84 TYR A CA 1
ATOM 672 C C . TYR A 1 84 ? 43.669 68.435 18.443 1.00 33.34 84 TYR A C 1
ATOM 673 O O . TYR A 1 84 ? 43.158 69.236 19.217 1.00 35.31 84 TYR A O 1
ATOM 682 N N . LYS A 1 85 ? 44.299 67.339 18.845 1.00 33.89 85 LYS A N 1
ATOM 683 C CA . LYS A 1 85 ? 44.448 67.007 20.253 1.00 34.30 85 LYS A CA 1
ATOM 684 C C . LYS A 1 85 ? 43.124 66.967 21.020 1.00 33.61 85 LYS A C 1
ATOM 685 O O . LYS A 1 85 ? 43.033 67.462 22.145 1.00 32.76 85 LYS A O 1
ATOM 691 N N . LEU A 1 86 ? 42.102 66.368 20.417 1.00 31.37 86 LEU A N 1
ATOM 692 C CA . LEU A 1 86 ? 40.799 66.264 21.066 1.00 29.46 86 LEU A CA 1
ATOM 693 C C . LEU A 1 86 ? 40.894 65.195 22.154 1.00 29.53 86 LEU A C 1
ATOM 694 O O . LEU A 1 86 ? 41.315 64.068 21.891 1.00 31.45 86 LEU A O 1
ATOM 699 N N . PRO A 1 87 ? 40.505 65.537 23.396 1.00 27.83 87 PRO A N 1
ATOM 700 C CA . PRO A 1 87 ? 40.553 64.615 24.535 1.00 28.96 87 PRO A CA 1
ATOM 701 C C . PRO A 1 87 ? 39.338 63.720 24.749 1.00 29.89 87 PRO A C 1
ATOM 702 O O . PRO A 1 87 ? 39.424 62.724 25.466 1.00 30.52 87 PRO A O 1
ATOM 706 N N . PHE A 1 88 ? 38.209 64.072 24.140 1.00 28.70 88 PHE A N 1
ATOM 707 C CA . PHE A 1 88 ? 36.987 63.297 24.315 1.00 27.09 88 PHE A CA 1
ATOM 708 C C . PHE A 1 88 ? 36.811 62.113 23.370 1.00 26.50 88 PHE A C 1
ATOM 709 O O . PHE A 1 88 ? 37.663 61.827 22.535 1.00 26.92 88 PHE A O 1
ATOM 717 N N . ILE A 1 89 ? 35.682 61.430 23.521 1.00 26.33 89 ILE A N 1
ATOM 718 C CA . ILE A 1 89 ? 35.353 60.265 22.715 1.00 23.95 89 ILE A CA 1
ATOM 719 C C . ILE A 1 89 ? 34.646 60.628 21.415 1.00 23.58 89 ILE A C 1
ATOM 720 O O . ILE A 1 89 ? 33.873 61.584 21.361 1.00 23.39 89 ILE A O 1
ATOM 725 N N . LEU A 1 90 ? 34.936 59.866 20.365 1.00 21.93 90 LEU A N 1
ATOM 726 C CA . LEU A 1 90 ? 34.300 60.047 19.071 1.00 23.05 90 LEU A CA 1
ATOM 727 C C . LEU A 1 90 ? 33.718 58.690 18.674 1.00 25.08 90 LEU A C 1
ATOM 728 O O . LEU A 1 90 ? 34.422 57.678 18.670 1.00 25.17 90 LEU A O 1
ATOM 733 N N . VAL A 1 91 ? 32.429 58.673 18.362 1.00 23.77 91 VAL A N 1
ATOM 734 C CA . VAL A 1 91 ? 31.763 57.441 17.973 1.00 23.08 91 VAL A CA 1
ATOM 735 C C . VAL A 1 91 ? 31.477 57.447 16.480 1.00 23.81 91 VAL A C 1
ATOM 736 O O . VAL A 1 91 ? 31.096 58.473 15.926 1.00 25.72 91 VAL A O 1
ATOM 740 N N . SER A 1 92 ? 31.675 56.306 15.828 1.00 23.28 92 SER A N 1
ATOM 741 C CA . SER A 1 92 ? 31.391 56.195 14.404 1.00 25.15 92 SER A CA 1
ATOM 742 C C . SER A 1 92 ? 29.956 55.712 14.230 1.00 24.09 92 SER A C 1
ATOM 743 O O . SER A 1 92 ? 29.522 54.762 14.886 1.00 25.62 92 SER A O 1
ATOM 746 N N . ASP A 1 93 ? 29.231 56.367 13.336 1.00 25.43 93 ASP A N 1
ATOM 747 C CA . ASP A 1 93 ? 27.832 56.041 13.071 1.00 24.54 93 ASP A CA 1
ATOM 748 C C . ASP A 1 93 ? 27.669 55.778 11.560 1.00 25.81 93 ASP A C 1
ATOM 749 O O . ASP A 1 93 ? 26.910 56.457 10.872 1.00 25.79 93 ASP A O 1
ATOM 754 N N . PRO A 1 94 ? 28.370 54.750 11.043 1.00 27.78 94 PRO A N 1
ATOM 755 C CA . PRO A 1 94 ? 28.407 54.298 9.646 1.00 30.07 94 PRO A CA 1
ATOM 756 C C . PRO A 1 94 ? 27.096 54.297 8.866 1.00 29.74 94 PRO A C 1
ATOM 757 O O . PRO A 1 94 ? 27.042 54.805 7.748 1.00 30.09 94 PRO A O 1
ATOM 761 N N . ASP A 1 95 ? 26.049 53.706 9.432 1.00 29.73 95 ASP A N 1
ATOM 762 C CA . ASP A 1 95 ? 24.768 53.649 8.737 1.00 31.33 95 ASP A CA 1
ATOM 763 C C . ASP A 1 95 ? 23.739 54.624 9.303 1.00 31.48 95 ASP A C 1
ATOM 764 O O . ASP A 1 95 ? 22.532 54.453 9.113 1.00 30.35 95 ASP A O 1
ATOM 769 N N . LYS A 1 96 ? 24.230 55.642 10.004 1.00 31.26 96 LYS A N 1
ATOM 770 C CA . LYS A 1 96 ? 23.387 56.686 10.581 1.00 31.34 96 LYS A CA 1
ATOM 771 C C . LYS A 1 96 ? 22.292 56.238 11.543 1.00 29.33 96 LYS A C 1
ATOM 772 O O . LYS A 1 96 ? 21.321 56.961 11.744 1.00 28.92 96 LYS A O 1
ATOM 778 N N . LYS A 1 97 ? 22.457 55.071 12.158 1.00 28.23 97 LYS A N 1
ATOM 779 C CA . LYS A 1 97 ? 21.459 54.554 13.092 1.00 27.72 97 LYS A CA 1
ATOM 780 C C . LYS A 1 97 ? 21.376 55.343 14.400 1.00 27.76 97 LYS A C 1
ATOM 781 O O . LYS A 1 97 ? 20.293 55.487 14.976 1.00 25.19 97 LYS A O 1
ATOM 787 N N . ILE A 1 98 ? 22.514 55.843 14.880 1.00 25.71 98 ILE A N 1
ATOM 788 C CA . ILE A 1 98 ? 22.504 56.626 16.106 1.00 24.47 98 ILE A CA 1
ATOM 789 C C . ILE A 1 98 ? 21.828 57.967 15.828 1.00 24.10 98 ILE A C 1
ATOM 790 O O . ILE A 1 98 ? 21.024 58.445 16.635 1.00 24.37 98 ILE A O 1
ATOM 795 N N . ARG A 1 99 ? 22.148 58.565 14.683 1.00 23.74 99 ARG A N 1
ATOM 796 C CA . ARG A 1 99 ? 21.541 59.833 14.290 1.00 26.05 99 ARG A CA 1
ATOM 797 C C . ARG A 1 99 ? 20.033 59.679 14.196 1.00 26.59 99 ARG A C 1
ATOM 798 O O . ARG A 1 99 ? 19.279 60.513 14.696 1.00 25.37 99 ARG A O 1
ATOM 806 N N . GLU A 1 100 ? 19.601 58.610 13.534 1.00 27.81 100 GLU A N 1
ATOM 807 C CA . GLU A 1 100 ? 18.179 58.351 13.367 1.00 29.07 100 GLU A CA 1
ATOM 808 C C . GLU A 1 100 ? 17.518 58.255 14.737 1.00 28.00 100 GLU A C 1
ATOM 809 O O . GLU A 1 100 ? 16.447 58.814 14.956 1.00 28.31 100 GLU A O 1
ATOM 815 N N A LEU A 1 101 ? 18.162 57.544 15.658 0.50 27.68 101 LEU A N 1
ATOM 816 N N B LEU A 1 101 ? 18.170 57.548 15.654 0.50 27.01 101 LEU A N 1
ATOM 817 C CA A LEU A 1 101 ? 17.630 57.388 17.006 0.50 28.00 101 LEU A CA 1
ATOM 818 C CA B LEU A 1 101 ? 17.653 57.371 17.003 0.50 26.77 101 LEU A CA 1
ATOM 819 C C A LEU A 1 101 ? 17.378 58.746 17.646 0.50 27.88 101 LEU A C 1
ATOM 820 C C B LEU A 1 101 ? 17.405 58.723 17.674 0.50 27.18 101 LEU A C 1
ATOM 821 O O A LEU A 1 101 ? 16.345 58.965 18.280 0.50 26.27 101 LEU A O 1
ATOM 822 O O B LEU A 1 101 ? 16.395 58.913 18.352 0.50 25.69 101 LEU A O 1
ATOM 831 N N . TYR A 1 102 ? 18.330 59.658 17.475 1.00 26.42 102 TYR A N 1
ATOM 832 C CA . TYR A 1 102 ? 18.215 60.987 18.060 1.00 26.68 102 TYR A CA 1
ATOM 833 C C . TYR A 1 102 ? 17.560 62.044 17.177 1.00 27.25 102 TYR A C 1
ATOM 834 O O . TYR A 1 102 ? 17.549 63.224 17.531 1.00 28.41 102 TYR A O 1
ATOM 843 N N . GLY A 1 103 ? 17.007 61.618 16.042 1.00 27.87 103 GLY A N 1
ATOM 844 C CA . GLY A 1 103 ? 16.360 62.550 15.133 1.00 27.07 103 GLY A CA 1
ATOM 845 C C . GLY A 1 103 ? 17.316 63.603 14.604 1.00 27.68 103 GLY A C 1
ATOM 846 O O . GLY A 1 103 ? 16.924 64.746 14.346 1.00 26.74 103 GLY A O 1
ATOM 847 N N . ALA A 1 104 ? 18.576 63.218 14.428 1.00 26.96 104 ALA A N 1
ATOM 848 C CA . ALA A 1 104 ? 19.593 64.143 13.945 1.00 26.33 104 ALA A CA 1
ATOM 849 C C . ALA A 1 104 ? 20.039 63.875 12.509 1.00 27.34 104 ALA A C 1
ATOM 850 O O . ALA A 1 104 ? 21.141 64.269 12.118 1.00 25.10 104 ALA A O 1
ATOM 852 N N . LYS A 1 105 ? 19.197 63.216 11.717 1.00 27.69 105 LYS A N 1
ATOM 853 C CA . LYS A 1 105 ? 19.565 62.936 10.327 1.00 32.19 105 LYS A CA 1
ATOM 854 C C . LYS A 1 105 ? 19.694 64.203 9.484 1.00 32.54 105 LYS A C 1
ATOM 855 O O . LYS A 1 105 ? 20.520 64.265 8.575 1.00 31.29 105 LYS A O 1
ATOM 861 N N . GLY A 1 106 ? 18.884 65.212 9.793 1.00 32.35 106 GLY A N 1
ATOM 862 C CA . GLY A 1 106 ? 18.932 66.448 9.035 1.00 34.67 106 GLY A CA 1
ATOM 863 C C . GLY A 1 106 ? 18.212 66.282 7.707 1.00 36.19 106 GLY A C 1
ATOM 864 O O . GLY A 1 106 ? 17.633 65.226 7.448 1.00 35.96 106 GLY A O 1
ATOM 865 N N . PHE A 1 107 ? 18.243 67.313 6.865 1.00 35.32 107 PHE A N 1
ATOM 866 C CA . PHE A 1 107 ? 17.576 67.244 5.569 1.00 35.33 107 PHE A CA 1
ATOM 867 C C . PHE A 1 107 ? 18.508 67.582 4.408 1.00 36.02 107 PHE A C 1
ATOM 868 O O . PHE A 1 107 ? 18.636 66.792 3.471 1.00 37.14 107 PHE A O 1
ATOM 876 N N . ILE A 1 108 ? 19.151 68.746 4.452 1.00 35.24 108 ILE A N 1
ATOM 877 C CA . ILE A 1 108 ? 20.080 69.109 3.385 1.00 35.29 108 ILE A CA 1
ATOM 878 C C . ILE A 1 108 ? 21.494 68.698 3.791 1.00 35.49 108 ILE A C 1
ATOM 879 O O . ILE A 1 108 ? 22.450 68.894 3.042 1.00 35.26 108 ILE A O 1
ATOM 884 N N . LEU A 1 109 ? 21.611 68.135 4.990 1.00 34.14 109 LEU A N 1
ATOM 885 C CA . LEU A 1 109 ? 22.889 67.655 5.512 1.00 34.48 109 LEU A CA 1
ATOM 886 C C . LEU A 1 109 ? 22.741 67.228 6.975 1.00 32.59 109 LEU A C 1
ATOM 887 O O . LEU A 1 109 ? 21.796 67.628 7.659 1.00 29.46 109 LEU A O 1
ATOM 892 N N . PRO A 1 110 ? 23.667 66.392 7.470 1.00 31.80 110 PRO A N 1
ATOM 893 C CA . PRO A 1 110 ? 23.592 65.932 8.863 1.00 31.41 110 PRO A CA 1
ATOM 894 C C . PRO A 1 110 ? 23.459 67.105 9.833 1.00 29.54 110 PRO A C 1
ATOM 895 O O . PRO A 1 110 ? 24.219 68.063 9.766 1.00 27.49 110 PRO A O 1
ATOM 899 N N . ALA A 1 111 ? 22.485 67.026 10.730 1.00 28.35 111 ALA A N 1
ATOM 900 C CA . ALA A 1 111 ? 22.265 68.094 11.691 1.00 29.32 111 ALA A CA 1
ATOM 901 C C . ALA A 1 111 ? 23.394 68.227 12.708 1.00 28.14 111 ALA A C 1
ATOM 902 O O . ALA A 1 111 ? 23.959 67.228 13.161 1.00 29.79 111 ALA A O 1
ATOM 904 N N . ARG A 1 112 ? 23.740 69.468 13.032 1.00 26.91 112 ARG A N 1
ATOM 905 C CA . ARG A 1 112 ? 24.745 69.744 14.043 1.00 25.61 112 ARG A CA 1
ATOM 906 C C . ARG A 1 112 ? 23.871 70.027 15.261 1.00 26.32 112 ARG A C 1
ATOM 907 O O . ARG A 1 112 ? 23.395 71.148 15.457 1.00 25.58 112 ARG A O 1
ATOM 915 N N . ILE A 1 113 ? 23.646 68.993 16.061 1.00 25.59 113 ILE A N 1
ATOM 916 C CA . ILE A 1 113 ? 22.793 69.102 17.233 1.00 24.28 113 ILE A CA 1
ATOM 917 C C . ILE A 1 113 ? 23.455 68.459 18.444 1.00 23.42 113 ILE A C 1
ATOM 918 O O . ILE A 1 113 ? 24.071 67.399 18.339 1.00 22.17 113 ILE A O 1
ATOM 923 N N . THR A 1 114 ? 23.314 69.117 19.590 1.00 22.92 114 THR A N 1
ATOM 924 C CA . THR A 1 114 ? 23.903 68.660 20.839 1.00 23.92 114 THR A CA 1
ATOM 925 C C . THR A 1 114 ? 22.858 68.390 21.916 1.00 24.01 114 THR A C 1
ATOM 926 O O . THR A 1 114 ? 21.911 69.161 22.091 1.00 24.53 114 THR A O 1
ATOM 930 N N . PHE A 1 115 ? 23.052 67.290 22.637 1.00 20.66 115 PHE A N 1
ATOM 931 C CA . PHE A 1 115 ? 22.138 66.873 23.699 1.00 21.72 115 PHE A CA 1
ATOM 932 C C . PHE A 1 115 ? 22.881 66.806 25.032 1.00 22.38 115 PHE A C 1
ATOM 933 O O . PHE A 1 115 ? 23.998 66.285 25.097 1.00 22.71 115 PHE A O 1
ATOM 941 N N . VAL A 1 116 ? 22.261 67.329 26.082 1.00 19.78 116 VAL A N 1
ATOM 942 C CA . VAL A 1 116 ? 22.844 67.269 27.416 1.00 22.00 116 VAL A CA 1
ATOM 943 C C . VAL A 1 116 ? 21.930 66.372 28.246 1.00 21.50 116 VAL A C 1
ATOM 944 O O . VAL A 1 116 ? 20.737 66.650 28.395 1.00 21.51 116 VAL A O 1
ATOM 948 N N . ILE A 1 117 ? 22.508 65.303 28.782 1.00 21.75 117 ILE A N 1
ATOM 949 C CA . ILE A 1 117 ? 21.787 64.305 29.562 1.00 22.16 117 ILE A CA 1
ATOM 950 C C . ILE A 1 117 ? 22.235 64.291 31.025 1.00 23.95 117 ILE A C 1
ATOM 951 O O . ILE A 1 117 ? 23.434 64.279 31.301 1.00 25.50 117 ILE A O 1
ATOM 956 N N . ASP A 1 118 ? 21.286 64.293 31.962 1.00 25.34 118 ASP A N 1
ATOM 957 C CA . ASP A 1 118 ? 21.651 64.273 33.380 1.00 27.10 118 ASP A CA 1
ATOM 958 C C . ASP A 1 118 ? 21.874 62.861 33.913 1.00 29.13 118 ASP A C 1
ATOM 959 O O . ASP A 1 118 ? 21.797 61.881 33.166 1.00 29.21 118 ASP A O 1
ATOM 964 N N . LYS A 1 119 ? 22.144 62.762 35.211 1.00 30.58 119 LYS A N 1
ATOM 965 C CA . LYS A 1 119 ? 22.416 61.478 35.842 1.00 32.79 119 LYS A CA 1
ATOM 966 C C . LYS A 1 119 ? 21.219 60.560 35.999 1.00 33.72 119 LYS A C 1
ATOM 967 O O . LYS A 1 119 ? 21.358 59.429 36.461 1.00 34.20 119 LYS A O 1
ATOM 973 N N . LYS A 1 120 ? 20.044 61.043 35.618 1.00 34.63 120 LYS A N 1
ATOM 974 C CA . LYS A 1 120 ? 18.841 60.230 35.682 1.00 35.60 120 LYS A CA 1
ATOM 975 C C . LYS A 1 120 ? 18.539 59.744 34.271 1.00 34.46 120 LYS A C 1
ATOM 976 O O . LYS A 1 120 ? 17.494 59.146 34.021 1.00 35.49 120 LYS A O 1
ATOM 982 N N . GLY A 1 121 ? 19.469 60.009 33.353 1.00 32.70 121 GLY A N 1
ATOM 983 C CA . GLY A 1 121 ? 19.296 59.600 31.969 1.00 29.21 121 GLY A CA 1
ATOM 984 C C . GLY A 1 121 ? 18.247 60.416 31.237 1.00 28.58 121 GLY A C 1
ATOM 985 O O . GLY A 1 121 ? 17.700 59.981 30.224 1.00 29.89 121 GLY A O 1
ATOM 986 N N . ILE A 1 122 ? 17.966 61.610 31.748 1.00 27.88 122 ILE A N 1
ATOM 987 C CA . ILE A 1 122 ? 16.971 62.488 31.145 1.00 27.10 122 ILE A CA 1
ATOM 988 C C . ILE A 1 122 ? 17.613 63.589 30.300 1.00 26.52 122 ILE A C 1
ATOM 989 O O . ILE A 1 122 ? 18.573 64.228 30.725 1.00 27.27 122 ILE A O 1
ATOM 994 N N . ILE A 1 123 ? 17.076 63.817 29.109 1.00 26.53 123 ILE A N 1
ATOM 995 C CA . ILE A 1 123 ? 17.589 64.875 28.246 1.00 25.39 123 ILE A CA 1
ATOM 996 C C . ILE A 1 123 ? 17.162 66.201 28.873 1.00 26.28 123 ILE A C 1
ATOM 997 O O . ILE A 1 123 ? 15.974 66.456 29.072 1.00 24.11 123 ILE A O 1
ATOM 1002 N N . ARG A 1 124 ? 18.142 67.041 29.189 1.00 26.52 124 ARG A N 1
ATOM 1003 C CA . ARG A 1 124 ? 17.880 68.325 29.833 1.00 26.28 124 ARG A CA 1
ATOM 1004 C C . ARG A 1 124 ? 18.013 69.535 28.915 1.00 25.32 124 ARG A C 1
ATOM 1005 O O . ARG A 1 124 ? 17.598 70.637 29.271 1.00 24.68 124 ARG A O 1
ATOM 1013 N N . HIS A 1 125 ? 18.596 69.338 27.738 1.00 24.78 125 HIS A N 1
ATOM 1014 C CA . HIS A 1 125 ? 18.777 70.444 26.815 1.00 22.66 125 HIS A CA 1
ATOM 1015 C C . HIS A 1 125 ? 19.155 69.951 25.430 1.00 22.63 125 HIS A C 1
ATOM 1016 O O . HIS A 1 125 ? 19.900 68.983 25.281 1.00 21.48 125 HIS A O 1
ATOM 1023 N N . ILE A 1 126 ? 18.620 70.625 24.419 1.00 22.69 126 ILE A N 1
ATOM 1024 C CA . ILE A 1 126 ? 18.894 70.289 23.034 1.00 23.83 126 ILE A CA 1
ATOM 1025 C C . ILE A 1 126 ? 19.235 71.582 22.313 1.00 24.82 126 ILE A C 1
ATOM 1026 O O . ILE A 1 126 ? 18.523 72.574 22.437 1.00 28.32 126 ILE A O 1
ATOM 1031 N N . TYR A 1 127 ? 20.345 71.587 21.590 1.00 24.51 127 TYR A N 1
ATOM 1032 C CA . TYR A 1 127 ? 20.745 72.775 20.851 1.00 24.47 127 TYR A CA 1
ATOM 1033 C C . TYR A 1 127 ? 21.057 72.374 19.420 1.00 24.11 127 TYR A C 1
ATOM 1034 O O . TYR A 1 127 ? 22.027 71.658 19.164 1.00 25.20 127 TYR A O 1
ATOM 1043 N N . ASN A 1 128 ? 20.226 72.835 18.491 1.00 23.91 128 ASN A N 1
ATOM 1044 C CA . ASN A 1 128 ? 20.382 72.502 17.080 1.00 25.49 128 ASN A CA 1
ATOM 1045 C C . ASN A 1 128 ? 20.733 73.734 16.260 1.00 27.81 128 ASN A C 1
ATOM 1046 O O . ASN A 1 128 ? 19.884 74.599 16.034 1.00 28.41 128 ASN A O 1
ATOM 1051 N N . SER A 1 129 ? 21.980 73.801 15.804 1.00 26.50 129 SER A N 1
ATOM 1052 C CA . SER A 1 129 ? 22.438 74.938 15.027 1.00 28.86 129 SER A CA 1
ATOM 1053 C C . SER A 1 129 ? 23.636 74.614 14.137 1.00 29.43 129 SER A C 1
ATOM 1054 O O . SER A 1 129 ? 24.738 74.366 14.622 1.00 27.01 129 SER A O 1
ATOM 1057 N N . GLN A 1 130 ? 23.422 74.637 12.827 1.00 32.25 130 GLN A N 1
ATOM 1058 C CA . GLN A 1 130 ? 24.501 74.349 11.894 1.00 36.20 130 GLN A CA 1
ATOM 1059 C C . GLN A 1 130 ? 25.522 75.485 11.805 1.00 37.90 130 GLN A C 1
ATOM 1060 O O . GLN A 1 130 ? 26.731 75.244 11.799 1.00 38.04 130 GLN A O 1
ATOM 1066 N N . MET A 1 131 ? 25.022 76.716 11.770 1.00 39.08 131 MET A N 1
ATOM 1067 C CA . MET A 1 131 ? 25.849 77.911 11.618 1.00 41.88 131 MET A CA 1
ATOM 1068 C C . MET A 1 131 ? 26.702 78.381 12.801 1.00 41.20 131 MET A C 1
ATOM 1069 O O . MET A 1 131 ? 27.623 79.175 12.606 1.00 41.21 131 MET A O 1
ATOM 1074 N N . ASN A 1 132 ? 26.409 77.921 14.014 1.00 39.41 132 ASN A N 1
ATOM 1075 C CA . ASN A 1 132 ? 27.178 78.363 15.181 1.00 38.55 132 ASN A CA 1
ATOM 1076 C C . ASN A 1 132 ? 27.933 77.222 15.870 1.00 36.70 132 ASN A C 1
ATOM 1077 O O . ASN A 1 132 ? 27.674 76.916 17.036 1.00 33.20 132 ASN A O 1
ATOM 1082 N N . PRO A 1 133 ? 28.893 76.597 15.163 1.00 34.95 133 PRO A N 1
ATOM 1083 C CA . PRO A 1 133 ? 29.680 75.484 15.712 1.00 33.52 133 PRO A CA 1
ATOM 1084 C C . PRO A 1 133 ? 30.317 75.698 17.082 1.00 31.18 133 PRO A C 1
ATOM 1085 O O . PRO A 1 133 ? 30.243 74.823 17.941 1.00 28.14 133 PRO A O 1
ATOM 1089 N N . ALA A 1 134 ? 30.934 76.853 17.295 1.00 30.73 134 ALA A N 1
ATOM 1090 C CA . ALA A 1 134 ? 31.581 77.127 18.572 1.00 30.88 134 ALA A CA 1
ATOM 1091 C C . ALA A 1 134 ? 30.591 77.338 19.705 1.00 29.80 134 ALA A C 1
ATOM 1092 O O . ALA A 1 134 ? 30.929 77.142 20.865 1.00 30.18 134 ALA A O 1
ATOM 1094 N N . ASN A 1 135 ? 29.367 77.731 19.376 1.00 30.30 135 ASN A N 1
ATOM 1095 C CA . ASN A 1 135 ? 28.371 77.978 20.407 1.00 29.31 135 ASN A CA 1
ATOM 1096 C C . ASN A 1 135 ? 27.821 76.710 21.058 1.00 28.31 135 ASN A C 1
ATOM 1097 O O . ASN A 1 135 ? 27.179 76.768 22.106 1.00 26.66 135 ASN A O 1
ATOM 1102 N N . HIS A 1 136 ? 28.062 75.561 20.442 1.00 27.40 136 HIS A N 1
ATOM 1103 C CA . HIS A 1 136 ? 27.558 74.320 21.002 1.00 26.76 136 HIS A CA 1
ATOM 1104 C C . HIS A 1 136 ? 28.123 74.031 22.388 1.00 26.87 136 HIS A C 1
ATOM 1105 O O . HIS A 1 136 ? 27.400 73.547 23.263 1.00 26.93 136 HIS A O 1
ATOM 1112 N N . VAL A 1 137 ? 29.398 74.347 22.609 1.00 24.88 137 VAL A N 1
ATOM 1113 C CA . VAL A 1 137 ? 29.984 74.095 23.919 1.00 23.94 137 VAL A CA 1
ATOM 1114 C C . VAL A 1 137 ? 29.399 75.064 24.951 1.00 23.39 137 VAL A C 1
ATOM 1115 O O . VAL A 1 137 ? 29.222 74.704 26.115 1.00 25.52 137 VAL A O 1
ATOM 1119 N N . ASN A 1 138 ? 29.089 76.287 24.528 1.00 24.07 138 ASN A N 1
ATOM 1120 C CA . ASN A 1 138 ? 28.521 77.271 25.450 1.00 25.98 138 ASN A CA 1
ATOM 1121 C C . ASN A 1 138 ? 27.142 76.813 25.916 1.00 25.20 138 ASN A C 1
ATOM 1122 O O . ASN A 1 138 ? 26.807 76.917 27.096 1.00 26.03 138 ASN A O 1
ATOM 1127 N N . GLU A 1 139 ? 26.343 76.307 24.982 1.00 24.07 139 GLU A N 1
ATOM 1128 C CA . GLU A 1 139 ? 25.007 75.826 25.318 1.00 24.09 139 GLU A CA 1
ATOM 1129 C C . GLU A 1 139 ? 25.095 74.607 26.230 1.00 23.13 139 GLU A C 1
ATOM 1130 O O . GLU A 1 139 ? 24.301 74.461 27.157 1.00 23.29 139 GLU A O 1
ATOM 1136 N N . ALA A 1 140 ? 26.060 73.731 25.965 1.00 22.93 140 ALA A N 1
ATOM 1137 C CA . ALA A 1 140 ? 26.236 72.544 26.794 1.00 25.50 140 ALA A CA 1
ATOM 1138 C C . ALA A 1 140 ? 26.608 72.978 28.212 1.00 24.73 140 ALA A C 1
ATOM 1139 O O . ALA A 1 140 ? 26.125 72.412 29.191 1.00 26.09 140 ALA A O 1
ATOM 1141 N N . LEU A 1 141 ? 27.466 73.989 28.311 1.00 26.44 141 LEU A N 1
ATOM 1142 C CA . LEU A 1 141 ? 27.895 74.505 29.605 1.00 26.28 141 LEU A CA 1
ATOM 1143 C C . LEU A 1 141 ? 26.732 75.130 30.374 1.00 25.00 141 LEU A C 1
ATOM 1144 O O . LEU A 1 141 ? 26.617 74.940 31.577 1.00 25.01 141 LEU A O 1
ATOM 1149 N N . LYS A 1 142 ? 25.869 75.868 29.682 1.00 25.67 142 LYS A N 1
ATOM 1150 C CA . LYS A 1 142 ? 24.727 76.490 30.351 1.00 25.61 142 LYS A CA 1
ATOM 1151 C C . LYS A 1 142 ? 23.816 75.425 30.949 1.00 25.39 142 LYS A C 1
ATOM 1152 O O . LYS A 1 142 ? 23.322 75.578 32.068 1.00 24.58 142 LYS A O 1
ATOM 1158 N N . ALA A 1 143 ? 23.609 74.341 30.205 1.00 24.18 143 ALA A N 1
ATOM 1159 C CA . ALA A 1 143 ? 22.772 73.243 30.675 1.00 23.92 143 ALA A CA 1
ATOM 1160 C C . ALA A 1 143 ? 23.436 72.558 31.867 1.00 23.72 143 ALA A C 1
ATOM 1161 O O . ALA A 1 143 ? 22.773 72.224 32.849 1.00 23.44 143 ALA A O 1
ATOM 1163 N N . LEU A 1 144 ? 24.750 72.348 31.772 1.00 23.65 144 LEU A N 1
ATOM 1164 C CA . LEU A 1 144 ? 25.502 71.702 32.844 1.00 23.32 144 LEU A CA 1
ATOM 1165 C C . LEU A 1 144 ? 25.488 72.574 34.103 1.00 24.69 144 LEU A C 1
ATOM 1166 O O . LEU A 1 144 ? 25.455 72.062 35.220 1.00 24.44 144 LEU A O 1
ATOM 1171 N N . LYS A 1 145 ? 25.504 73.891 33.916 1.00 24.73 145 LYS A N 1
ATOM 1172 C CA . LYS A 1 145 ? 25.462 74.812 35.049 1.00 26.44 145 LYS A CA 1
ATOM 1173 C C . LYS A 1 145 ? 24.100 74.726 35.724 1.00 27.39 145 LYS A C 1
ATOM 1174 O O . LYS A 1 145 ? 24.011 74.716 36.949 1.00 27.73 145 LYS A O 1
ATOM 1180 N N . GLN A 1 146 ? 23.040 74.657 34.923 1.00 27.68 146 GLN A N 1
ATOM 1181 C CA . GLN A 1 146 ? 21.686 74.557 35.463 1.00 29.29 146 GLN A CA 1
ATOM 1182 C C . GLN A 1 146 ? 21.619 73.282 36.313 1.00 30.50 146 GLN A C 1
ATOM 1183 O O . GLN A 1 146 ? 21.170 73.305 37.462 1.00 30.68 146 GLN A O 1
ATOM 1189 N N . ILE A 1 147 ? 22.086 72.172 35.744 1.00 30.02 147 ILE A N 1
ATOM 1190 C CA . ILE A 1 147 ? 22.073 70.895 36.444 1.00 30.54 147 ILE A CA 1
ATOM 1191 C C . ILE A 1 147 ? 22.898 70.923 37.731 1.00 32.00 147 ILE A C 1
ATOM 1192 O O . ILE A 1 147 ? 22.458 70.422 38.767 1.00 30.66 147 ILE A O 1
ATOM 1197 N N . LYS A 1 148 ? 24.093 71.503 37.670 1.00 32.45 148 LYS A N 1
ATOM 1198 C CA . LYS A 1 148 ? 24.945 71.564 38.852 1.00 34.86 148 LYS A CA 1
ATOM 1199 C C . LYS A 1 148 ? 24.277 72.395 39.942 1.00 35.75 148 LYS A C 1
ATOM 1200 O O . LYS A 1 148 ? 24.331 72.049 41.125 1.00 35.23 148 LYS A O 1
ATOM 1206 N N A GLU A 1 149 ? 23.639 73.479 39.516 0.50 36.15 149 GLU A N 1
ATOM 1207 N N B GLU A 1 149 ? 23.647 73.498 39.551 0.50 35.80 149 GLU A N 1
ATOM 1208 C CA A GLU A 1 149 ? 22.943 74.393 40.411 0.50 37.77 149 GLU A CA 1
ATOM 1209 C CA B GLU A 1 149 ? 22.976 74.361 40.520 0.50 37.16 149 GLU A CA 1
ATOM 1210 C C A GLU A 1 149 ? 21.822 73.673 41.168 0.50 38.85 149 GLU A C 1
ATOM 1211 C C B GLU A 1 149 ? 21.861 73.607 41.235 0.50 38.41 149 GLU A C 1
ATOM 1212 O O A GLU A 1 149 ? 21.478 74.048 42.286 0.50 39.32 149 GLU A O 1
ATOM 1213 O O B GLU A 1 149 ? 21.551 73.898 42.391 0.50 38.69 149 GLU A O 1
ATOM 1224 N N . GLU A 1 150 ? 21.258 72.636 40.558 1.00 39.29 150 GLU A N 1
ATOM 1225 C CA . GLU A 1 150 ? 20.183 71.869 41.181 1.00 42.75 150 GLU A CA 1
ATOM 1226 C C . GLU A 1 150 ? 20.764 70.814 42.118 1.00 45.74 150 GLU A C 1
ATOM 1227 O O . GLU A 1 150 ? 20.117 70.399 43.078 1.00 45.76 150 GLU A O 1
ATOM 1233 N N . GLU A 1 151 ? 21.985 70.382 41.827 1.00 49.68 151 GLU A N 1
ATOM 1234 C CA . GLU A 1 151 ? 22.665 69.384 42.645 1.00 55.16 151 GLU A CA 1
ATOM 1235 C C . GLU A 1 151 ? 23.140 70.024 43.945 1.00 57.10 151 GLU A C 1
ATOM 1236 O O . GLU A 1 151 ? 22.745 69.614 45.038 1.00 56.21 151 GLU A O 1
ATOM 1242 N N . ILE A 1 152 ? 23.991 71.037 43.803 1.00 59.85 152 ILE A N 1
ATOM 1243 C CA . ILE A 1 152 ? 24.554 71.760 44.936 1.00 63.12 152 ILE A CA 1
ATOM 1244 C C . ILE A 1 152 ? 23.506 72.020 46.011 1.00 65.06 152 ILE A C 1
ATOM 1245 O O . ILE A 1 152 ? 23.786 71.886 47.204 1.00 65.23 152 ILE A O 1
ATOM 1250 N N . SER A 1 153 ? 22.301 72.386 45.580 1.00 66.83 153 SER A N 1
ATOM 1251 C CA . SER A 1 153 ? 21.200 72.672 46.494 1.00 68.58 153 SER A CA 1
ATOM 1252 C C . SER A 1 153 ? 19.993 73.149 45.702 1.00 68.58 153 SER A C 1
ATOM 1253 O O . SER A 1 153 ? 19.409 74.191 46.075 1.00 68.41 153 SER A O 1
ATOM 1256 N N . VAL B 1 2 ? 14.419 37.601 4.972 1.00 36.51 2 VAL B N 1
ATOM 1257 C CA . VAL B 1 2 ? 15.354 37.462 3.819 1.00 36.96 2 VAL B CA 1
ATOM 1258 C C . VAL B 1 2 ? 15.341 36.031 3.306 1.00 36.21 2 VAL B C 1
ATOM 1259 O O . VAL B 1 2 ? 15.487 35.083 4.075 1.00 37.55 2 VAL B O 1
ATOM 1263 N N . LYS B 1 3 ? 15.175 35.875 2.000 1.00 34.84 3 LYS B N 1
ATOM 1264 C CA . LYS B 1 3 ? 15.134 34.546 1.417 1.00 34.71 3 LYS B CA 1
ATOM 1265 C C . LYS B 1 3 ? 15.894 34.466 0.102 1.00 32.12 3 LYS B C 1
ATOM 1266 O O . LYS B 1 3 ? 16.185 35.485 -0.530 1.00 30.68 3 LYS B O 1
ATOM 1272 N N . VAL B 1 4 ? 16.236 33.242 -0.287 1.00 30.16 4 VAL B N 1
ATOM 1273 C CA . VAL B 1 4 ? 16.944 32.999 -1.534 1.00 29.60 4 VAL B CA 1
ATOM 1274 C C . VAL B 1 4 ? 16.134 33.632 -2.668 1.00 30.33 4 VAL B C 1
ATOM 1275 O O . VAL B 1 4 ? 14.932 33.398 -2.792 1.00 28.97 4 VAL B O 1
ATOM 1279 N N . GLY B 1 5 ? 16.793 34.445 -3.484 1.00 30.78 5 GLY B N 1
ATOM 1280 C CA . GLY B 1 5 ? 16.100 35.101 -4.575 1.00 30.85 5 GLY B CA 1
ATOM 1281 C C . GLY B 1 5 ? 15.984 36.593 -4.338 1.00 33.16 5 GLY B C 1
ATOM 1282 O O . GLY B 1 5 ? 15.884 37.370 -5.286 1.00 34.73 5 GLY B O 1
ATOM 1283 N N . ASP B 1 6 ? 15.992 37.002 -3.072 1.00 33.05 6 ASP B N 1
ATOM 1284 C CA . ASP B 1 6 ? 15.903 38.421 -2.743 1.00 33.96 6 ASP B CA 1
ATOM 1285 C C . ASP B 1 6 ? 17.205 39.140 -3.046 1.00 33.78 6 ASP B C 1
ATOM 1286 O O . ASP B 1 6 ? 18.266 38.516 -3.179 1.00 32.79 6 ASP B O 1
ATOM 1291 N N . LYS B 1 7 ? 17.116 40.461 -3.147 1.00 33.20 7 LYS B N 1
ATOM 1292 C CA . LYS B 1 7 ? 18.295 41.281 -3.352 1.00 31.98 7 LYS B CA 1
ATOM 1293 C C . LYS B 1 7 ? 18.907 41.335 -1.957 1.00 30.41 7 LYS B C 1
ATOM 1294 O O . LYS B 1 7 ? 18.188 41.467 -0.972 1.00 29.23 7 LYS B O 1
ATOM 1300 N N . ALA B 1 8 ? 20.224 41.210 -1.862 1.00 30.09 8 ALA B N 1
ATOM 1301 C CA . ALA B 1 8 ? 20.879 41.261 -0.559 1.00 27.81 8 ALA B CA 1
ATOM 1302 C C . ALA B 1 8 ? 20.730 42.664 0.028 1.00 26.61 8 ALA B C 1
ATOM 1303 O O . ALA B 1 8 ? 21.043 43.655 -0.628 1.00 28.37 8 ALA B O 1
ATOM 1305 N N . PRO B 1 9 ? 20.228 42.767 1.267 1.00 25.63 9 PRO B N 1
ATOM 1306 C CA . PRO B 1 9 ? 20.061 44.078 1.899 1.00 27.52 9 PRO B CA 1
ATOM 1307 C C . PRO B 1 9 ? 21.405 44.789 2.011 1.00 29.54 9 PRO B C 1
ATOM 1308 O O . PRO B 1 9 ? 22.393 44.199 2.453 1.00 27.65 9 PRO B O 1
ATOM 1312 N N . LEU B 1 10 ? 21.439 46.054 1.606 1.00 29.03 10 LEU B N 1
ATOM 1313 C CA . LEU B 1 10 ? 22.661 46.834 1.666 1.00 28.73 10 LEU B CA 1
ATOM 1314 C C . LEU B 1 10 ? 22.851 47.389 3.067 1.00 30.01 10 LEU B C 1
ATOM 1315 O O . LEU B 1 10 ? 21.884 47.654 3.779 1.00 32.53 10 LEU B O 1
ATOM 1320 N N . PHE B 1 11 ? 24.105 47.561 3.464 1.00 29.97 11 PHE B N 1
ATOM 1321 C CA . PHE B 1 11 ? 24.411 48.090 4.783 1.00 29.09 11 PHE B CA 1
ATOM 1322 C C . PHE B 1 11 ? 25.814 48.666 4.782 1.00 29.57 11 PHE B C 1
ATOM 1323 O O . PHE B 1 11 ? 26.590 48.449 3.847 1.00 28.70 11 PHE B O 1
ATOM 1331 N N . GLU B 1 12 ? 26.122 49.409 5.835 1.00 29.33 12 GLU B N 1
ATOM 1332 C CA . GLU B 1 12 ? 27.431 50.005 6.005 1.00 31.47 12 GLU B CA 1
ATOM 1333 C C . GLU B 1 12 ? 27.837 49.711 7.439 1.00 30.38 12 GLU B C 1
ATOM 1334 O O . GLU B 1 12 ? 27.010 49.780 8.347 1.00 29.57 12 GLU B O 1
ATOM 1340 N N . GLY B 1 13 ? 29.102 49.360 7.641 1.00 28.01 13 GLY B N 1
ATOM 1341 C CA . GLY B 1 13 ? 29.573 49.060 8.978 1.00 24.09 13 GLY B CA 1
ATOM 1342 C C . GLY B 1 13 ? 31.046 49.386 9.102 1.00 24.95 13 GLY B C 1
ATOM 1343 O O . GLY B 1 13 ? 31.642 49.960 8.187 1.00 24.85 13 GLY B O 1
ATOM 1344 N N . ILE B 1 14 ? 31.632 49.027 10.237 1.00 21.55 14 ILE B N 1
ATOM 1345 C CA . ILE B 1 14 ? 33.041 49.280 10.480 1.00 23.25 14 ILE B CA 1
ATOM 1346 C C . ILE B 1 14 ? 33.797 47.967 10.364 1.00 23.60 14 ILE B C 1
ATOM 1347 O O . ILE B 1 14 ? 33.458 46.992 11.037 1.00 25.88 14 ILE B O 1
ATOM 1352 N N . ALA B 1 15 ? 34.810 47.940 9.504 1.00 24.02 15 ALA B N 1
ATOM 1353 C CA . ALA B 1 15 ? 35.618 46.736 9.301 1.00 24.44 15 ALA B CA 1
ATOM 1354 C C . ALA B 1 15 ? 36.707 46.648 10.363 1.00 25.28 15 ALA B C 1
ATOM 1355 O O . ALA B 1 15 ? 37.002 47.639 11.039 1.00 24.16 15 ALA B O 1
ATOM 1357 N N . ASP B 1 16 ? 37.316 45.472 10.498 1.00 25.14 16 ASP B N 1
ATOM 1358 C CA . ASP B 1 16 ? 38.352 45.268 11.502 1.00 25.95 16 ASP B CA 1
ATOM 1359 C C . ASP B 1 16 ? 39.563 46.195 11.358 1.00 28.27 16 ASP B C 1
ATOM 1360 O O . ASP B 1 16 ? 40.298 46.401 12.323 1.00 27.56 16 ASP B O 1
ATOM 1365 N N . ASN B 1 17 ? 39.771 46.755 10.170 1.00 29.18 17 ASN B N 1
ATOM 1366 C CA . ASN B 1 17 ? 40.905 47.656 9.954 1.00 30.01 17 ASN B CA 1
ATOM 1367 C C . ASN B 1 17 ? 40.558 49.122 10.251 1.00 30.96 17 ASN B C 1
ATOM 1368 O O . ASN B 1 17 ? 41.298 50.031 9.869 1.00 29.94 17 ASN B O 1
ATOM 1373 N N . GLY B 1 18 ? 39.429 49.343 10.926 1.00 31.37 18 GLY B N 1
ATOM 1374 C CA . GLY B 1 18 ? 39.017 50.695 11.274 1.00 30.11 18 GLY B CA 1
ATOM 1375 C C . GLY B 1 18 ? 38.357 51.453 10.136 1.00 31.35 18 GLY B C 1
ATOM 1376 O O . GLY B 1 18 ? 37.864 52.572 10.317 1.00 30.75 18 GLY B O 1
ATOM 1377 N N . GLU B 1 19 ? 38.344 50.843 8.958 1.00 30.33 19 GLU B N 1
ATOM 1378 C CA . GLU B 1 19 ? 37.744 51.460 7.781 1.00 31.73 19 GLU B CA 1
ATOM 1379 C C . GLU B 1 19 ? 36.253 51.144 7.685 1.00 31.98 19 GLU B C 1
ATOM 1380 O O . GLU B 1 19 ? 35.795 50.105 8.155 1.00 31.03 19 GLU B O 1
ATOM 1386 N N . LYS B 1 20 ? 35.493 52.046 7.080 1.00 32.71 20 LYS B N 1
ATOM 1387 C CA . LYS B 1 20 ? 34.069 51.812 6.906 1.00 33.71 20 LYS B CA 1
ATOM 1388 C C . LYS B 1 20 ? 33.892 50.865 5.722 1.00 33.95 20 LYS B C 1
ATOM 1389 O O . LYS B 1 20 ? 34.655 50.909 4.761 1.00 35.41 20 LYS B O 1
ATOM 1395 N N . ILE B 1 21 ? 32.893 49.999 5.792 1.00 32.96 21 ILE B N 1
ATOM 1396 C CA . ILE B 1 21 ? 32.652 49.069 4.702 1.00 33.11 21 ILE B CA 1
ATOM 1397 C C . ILE B 1 21 ? 31.199 49.152 4.249 1.00 31.25 21 ILE B C 1
ATOM 1398 O O . ILE B 1 21 ? 30.286 49.205 5.070 1.00 33.33 21 ILE B O 1
ATOM 1403 N N . SER B 1 22 ? 30.994 49.183 2.938 1.00 29.95 22 SER B N 1
ATOM 1404 C CA . SER B 1 22 ? 29.650 49.240 2.373 1.00 30.49 22 SER B CA 1
ATOM 1405 C C . SER B 1 22 ? 29.481 48.026 1.474 1.00 28.75 22 SER B C 1
ATOM 1406 O O . SER B 1 22 ? 30.264 47.824 0.545 1.00 28.85 22 SER B O 1
ATOM 1409 N N A LEU B 1 23 ? 28.464 47.218 1.749 0.50 28.68 23 LEU B N 1
ATOM 1410 N N B LEU B 1 23 ? 28.464 47.216 1.747 0.50 27.86 23 LEU B N 1
ATOM 1411 C CA A LEU B 1 23 ? 28.221 46.026 0.952 0.50 28.55 23 LEU B CA 1
ATOM 1412 C CA B LEU B 1 23 ? 28.222 46.025 0.947 0.50 27.16 23 LEU B CA 1
ATOM 1413 C C A LEU B 1 23 ? 28.188 46.390 -0.533 0.50 28.75 23 LEU B C 1
ATOM 1414 C C B LEU B 1 23 ? 28.173 46.383 -0.537 0.50 27.87 23 LEU B C 1
ATOM 1415 O O A LEU B 1 23 ? 28.698 45.649 -1.374 0.50 28.13 23 LEU B O 1
ATOM 1416 O O B LEU B 1 23 ? 28.652 45.627 -1.383 0.50 27.40 23 LEU B O 1
ATOM 1425 N N . SER B 1 24 ? 27.601 47.543 -0.846 1.00 27.86 24 SER B N 1
ATOM 1426 C CA . SER B 1 24 ? 27.496 47.997 -2.232 1.00 31.05 24 SER B CA 1
ATOM 1427 C C . SER B 1 24 ? 28.851 48.089 -2.932 1.00 32.45 24 SER B C 1
ATOM 1428 O O . SER B 1 24 ? 28.915 48.003 -4.155 1.00 34.35 24 SER B O 1
ATOM 1431 N N . ASP B 1 25 ? 29.929 48.259 -2.167 1.00 33.66 25 ASP B N 1
ATOM 1432 C CA . ASP B 1 25 ? 31.267 48.336 -2.750 1.00 35.94 25 ASP B CA 1
ATOM 1433 C C . ASP B 1 25 ? 31.674 47.004 -3.387 1.00 35.99 25 ASP B C 1
ATOM 1434 O O . ASP B 1 25 ? 32.535 46.972 -4.265 1.00 36.27 25 ASP B O 1
ATOM 1439 N N . TYR B 1 26 ? 31.060 45.910 -2.942 1.00 35.38 26 TYR B N 1
ATOM 1440 C CA . TYR B 1 26 ? 31.392 44.586 -3.467 1.00 34.36 26 TYR B CA 1
ATOM 1441 C C . TYR B 1 26 ? 30.343 44.003 -4.399 1.00 32.96 26 TYR B C 1
ATOM 1442 O O . TYR B 1 26 ? 30.656 43.143 -5.219 1.00 32.30 26 TYR B O 1
ATOM 1451 N N . ILE B 1 27 ? 29.101 44.456 -4.263 1.00 32.07 27 ILE B N 1
ATOM 1452 C CA . ILE B 1 27 ? 28.014 43.957 -5.098 1.00 32.88 27 ILE B CA 1
ATOM 1453 C C . ILE B 1 27 ? 28.328 44.188 -6.573 1.00 33.97 27 ILE B C 1
ATOM 1454 O O . ILE B 1 27 ? 28.540 45.321 -7.001 1.00 34.06 27 ILE B O 1
ATOM 1459 N N . GLY B 1 28 ? 28.359 43.107 -7.344 1.00 35.06 28 GLY B N 1
ATOM 1460 C CA . GLY B 1 28 ? 28.652 43.225 -8.761 1.00 35.31 28 GLY B CA 1
ATOM 1461 C C . GLY B 1 28 ? 30.110 42.967 -9.105 1.00 36.18 28 GLY B C 1
ATOM 1462 O O . GLY B 1 28 ? 30.418 42.547 -10.220 1.00 37.51 28 GLY B O 1
ATOM 1463 N N . LYS B 1 29 ? 31.014 43.217 -8.162 1.00 35.36 29 LYS B N 1
ATOM 1464 C CA . LYS B 1 29 ? 32.436 42.996 -8.406 1.00 35.92 29 LYS B CA 1
ATOM 1465 C C . LYS B 1 29 ? 32.853 41.564 -8.092 1.00 36.46 29 LYS B C 1
ATOM 1466 O O . LYS B 1 29 ? 33.698 40.992 -8.778 1.00 35.83 29 LYS B O 1
ATOM 1472 N N . HIS B 1 30 ? 32.268 40.987 -7.049 1.00 34.75 30 HIS B N 1
ATOM 1473 C CA . HIS B 1 30 ? 32.617 39.628 -6.662 1.00 33.65 30 HIS B CA 1
ATOM 1474 C C . HIS B 1 30 ? 31.446 38.915 -6.008 1.00 31.87 30 HIS B C 1
ATOM 1475 O O . HIS B 1 30 ? 30.462 39.539 -5.601 1.00 30.46 30 HIS B O 1
ATOM 1482 N N . ASN B 1 31 ? 31.550 37.597 -5.921 1.00 29.04 31 ASN B N 1
ATOM 1483 C CA . ASN B 1 31 ? 30.527 36.829 -5.244 1.00 28.02 31 ASN B CA 1
ATOM 1484 C C . ASN B 1 31 ? 30.810 37.146 -3.787 1.00 27.31 31 ASN B C 1
ATOM 1485 O O . ASN B 1 31 ? 31.938 37.496 -3.432 1.00 26.37 31 ASN B O 1
ATOM 1490 N N . ILE B 1 32 ? 29.802 37.034 -2.938 1.00 25.53 32 ILE B N 1
ATOM 1491 C CA . ILE B 1 32 ? 30.012 37.350 -1.538 1.00 24.28 32 ILE B CA 1
ATOM 1492 C C . ILE B 1 32 ? 29.499 36.282 -0.593 1.00 24.07 32 ILE B C 1
ATOM 1493 O O . ILE B 1 32 ? 28.428 35.707 -0.803 1.00 23.71 32 ILE B O 1
ATOM 1498 N N . VAL B 1 33 ? 30.287 36.007 0.438 1.00 22.27 33 VAL B N 1
ATOM 1499 C CA . VAL B 1 33 ? 29.887 35.064 1.467 1.00 23.13 33 VAL B CA 1
ATOM 1500 C C . VAL B 1 33 ? 29.833 35.940 2.716 1.00 24.35 33 VAL B C 1
ATOM 1501 O O . VAL B 1 33 ? 30.857 36.427 3.184 1.00 22.83 33 VAL B O 1
ATOM 1505 N N . LEU B 1 34 ? 28.625 36.184 3.213 1.00 23.15 34 LEU B N 1
ATOM 1506 C CA . LEU B 1 34 ? 28.438 37.015 4.399 1.00 22.23 34 LEU B CA 1
ATOM 1507 C C . LEU B 1 34 ? 28.020 36.059 5.496 1.00 21.58 34 LEU B C 1
ATOM 1508 O O . LEU B 1 34 ? 26.924 35.502 5.448 1.00 21.95 34 LEU B O 1
ATOM 1513 N N . TYR B 1 35 ? 28.884 35.846 6.482 1.00 20.98 35 TYR B N 1
ATOM 1514 C CA . TYR B 1 35 ? 28.527 34.913 7.534 1.00 19.53 35 TYR B CA 1
ATOM 1515 C C . TYR B 1 35 ? 28.482 35.544 8.909 1.00 19.65 35 TYR B C 1
ATOM 1516 O O . TYR B 1 35 ? 29.392 36.274 9.304 1.00 21.19 35 TYR B O 1
ATOM 1525 N N . PHE B 1 36 ? 27.390 35.279 9.618 1.00 17.57 36 PHE B N 1
ATOM 1526 C CA . PHE B 1 36 ? 27.188 35.804 10.962 1.00 18.76 36 PHE B CA 1
ATOM 1527 C C . PHE B 1 36 ? 27.555 34.728 11.979 1.00 19.38 36 PHE B C 1
ATOM 1528 O O . PHE B 1 36 ? 27.235 33.551 11.796 1.00 21.92 36 PHE B O 1
ATOM 1536 N N . TYR B 1 37 ? 28.240 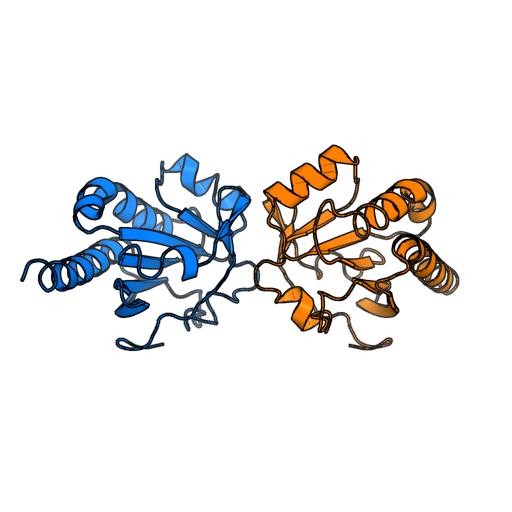35.130 13.043 1.00 20.71 37 TYR B N 1
ATOM 1537 C CA . TYR B 1 37 ? 28.629 34.201 14.095 1.00 20.16 37 TYR B CA 1
ATOM 1538 C C . TYR B 1 37 ? 28.417 34.933 15.418 1.00 20.61 37 TYR B C 1
ATOM 1539 O O . TYR B 1 37 ? 28.507 36.161 15.474 1.00 20.52 37 TYR B O 1
ATOM 1548 N N . PRO B 1 38 ? 28.129 34.190 16.497 1.00 18.40 38 PRO B N 1
ATOM 1549 C CA . PRO B 1 38 ? 27.882 34.757 17.825 1.00 19.02 38 PRO B CA 1
ATOM 1550 C C . PRO B 1 38 ? 28.933 35.654 18.456 1.00 20.31 38 PRO B C 1
ATOM 1551 O O . PRO B 1 38 ? 28.668 36.819 18.750 1.00 18.89 38 PRO B O 1
ATOM 1555 N N . LYS B 1 39 ? 30.131 35.119 18.665 1.00 22.35 39 LYS B N 1
ATOM 1556 C CA . LYS B 1 39 ? 31.165 35.891 19.331 1.00 23.18 39 LYS B CA 1
ATOM 1557 C C . LYS B 1 39 ? 32.580 35.455 18.976 1.00 22.08 39 LYS B C 1
ATOM 1558 O O . LYS B 1 39 ? 32.848 34.274 18.772 1.00 20.33 39 LYS B O 1
ATOM 1564 N N . ASP B 1 40 ? 33.481 36.424 18.904 1.00 22.41 40 ASP B N 1
ATOM 1565 C CA . ASP B 1 40 ? 34.876 36.150 18.593 1.00 24.10 40 ASP B CA 1
ATOM 1566 C C . ASP B 1 40 ? 35.498 35.165 19.573 1.00 24.62 40 ASP B C 1
ATOM 1567 O O . ASP B 1 40 ? 35.088 35.062 20.731 1.00 24.47 40 ASP B O 1
ATOM 1572 N N . ASP B 1 41 ? 36.493 34.444 19.079 1.00 27.02 41 ASP B N 1
ATOM 1573 C CA . ASP B 1 41 ? 37.285 33.521 19.876 1.00 28.31 41 ASP B CA 1
ATOM 1574 C C . ASP B 1 41 ? 36.560 32.574 20.833 1.00 28.48 41 ASP B C 1
ATOM 1575 O O . ASP B 1 41 ? 36.997 32.393 21.970 1.00 28.30 41 ASP B O 1
ATOM 1580 N N . THR B 1 42 ? 35.459 31.982 20.384 1.00 27.45 42 THR B N 1
ATOM 1581 C CA . THR B 1 42 ? 34.731 31.007 21.191 1.00 25.68 42 THR B CA 1
ATOM 1582 C C . THR B 1 42 ? 34.906 29.710 20.406 1.00 25.10 42 THR B C 1
ATOM 1583 O O . THR B 1 42 ? 35.144 29.745 19.198 1.00 25.18 42 THR B O 1
ATOM 1587 N N . PRO B 1 43 ? 34.785 28.551 21.070 1.00 23.32 43 PRO B N 1
ATOM 1588 C CA . PRO B 1 43 ? 34.959 27.279 20.365 1.00 23.75 43 PRO B CA 1
ATOM 1589 C C . PRO B 1 43 ? 34.241 27.150 19.031 1.00 24.24 43 PRO B C 1
ATOM 1590 O O . PRO B 1 43 ? 34.860 26.832 18.013 1.00 24.76 43 PRO B O 1
ATOM 1594 N N . GLY B 1 44 ? 32.937 27.396 19.028 1.00 22.54 44 GLY B N 1
ATOM 1595 C CA . GLY B 1 44 ? 32.190 27.269 17.792 1.00 20.28 44 GLY B CA 1
ATOM 1596 C C . GLY B 1 44 ? 32.578 28.233 16.687 1.00 20.71 44 GLY B C 1
ATOM 1597 O O . GLY B 1 44 ? 32.773 27.819 15.550 1.00 21.15 44 GLY B O 1
ATOM 1598 N N . SER B 1 45 ? 32.691 29.518 17.006 1.00 20.89 45 SER B N 1
ATOM 1599 C CA . SER B 1 45 ? 33.035 30.500 15.990 1.00 22.85 45 SER B CA 1
ATOM 1600 C C . SER B 1 45 ? 34.500 30.424 15.569 1.00 23.19 45 SER B C 1
ATOM 1601 O O . SER B 1 45 ? 34.867 30.877 14.484 1.00 21.43 45 SER B O 1
ATOM 1604 N N . THR B 1 46 ? 35.341 29.853 16.423 1.00 23.00 46 THR B N 1
ATOM 1605 C CA . THR B 1 46 ? 36.750 29.706 16.077 1.00 23.73 46 THR B CA 1
ATOM 1606 C C . THR B 1 46 ? 36.839 28.608 15.027 1.00 22.98 46 THR B C 1
ATOM 1607 O O . THR B 1 46 ? 37.579 28.727 14.048 1.00 22.48 46 TH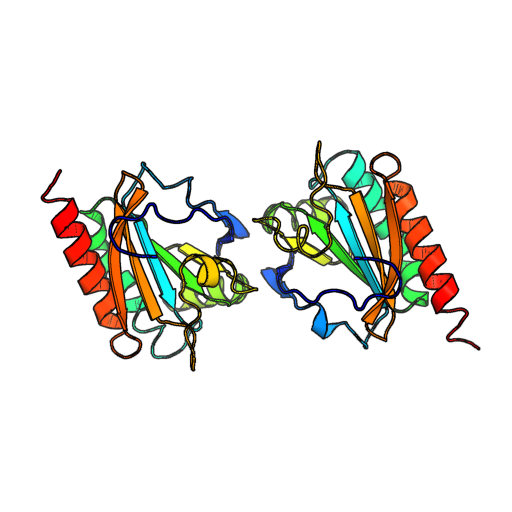R B O 1
ATOM 1611 N N A ARG B 1 47 ? 36.069 27.543 15.241 0.50 23.51 47 ARG B N 1
ATOM 1612 N N B ARG B 1 47 ? 36.073 27.541 15.227 0.50 23.33 47 ARG B N 1
ATOM 1613 C CA A ARG B 1 47 ? 36.017 26.413 14.317 0.50 24.12 47 ARG B CA 1
ATOM 1614 C CA B ARG B 1 47 ? 36.057 26.435 14.280 0.50 23.79 47 ARG B CA 1
ATOM 1615 C C A ARG B 1 47 ? 35.506 26.882 12.956 0.50 23.31 47 ARG B C 1
ATOM 1616 C C B ARG B 1 47 ? 35.515 26.894 12.935 0.50 23.11 47 ARG B C 1
ATOM 1617 O O A ARG B 1 47 ? 36.026 26.481 11.919 0.50 22.93 47 ARG B O 1
ATOM 1618 O O B ARG B 1 47 ? 36.015 26.490 11.885 0.50 22.79 47 ARG B O 1
ATOM 1633 N N . GLU B 1 48 ? 34.488 27.738 12.967 1.00 23.11 48 GLU B N 1
ATOM 1634 C CA . GLU B 1 48 ? 33.905 28.247 11.731 1.00 21.65 48 GLU B CA 1
ATOM 1635 C C . GLU B 1 48 ? 34.898 29.138 11.000 1.00 21.08 48 GLU B C 1
ATOM 1636 O O . GLU B 1 48 ? 35.103 28.985 9.802 1.00 19.72 48 GLU B O 1
ATOM 1642 N N . ALA B 1 49 ? 35.525 30.061 11.725 1.00 21.18 49 ALA B N 1
ATOM 1643 C CA . ALA B 1 49 ? 36.498 30.957 11.116 1.00 23.00 49 ALA B CA 1
ATOM 1644 C C . ALA B 1 49 ? 37.693 30.196 10.547 1.00 22.52 49 ALA B C 1
ATOM 1645 O O . ALA B 1 49 ? 38.158 30.486 9.439 1.00 21.70 49 ALA B O 1
ATOM 1647 N N . SER B 1 50 ? 38.192 29.229 11.313 1.00 24.22 50 SER B N 1
ATOM 1648 C CA . SER B 1 50 ? 39.342 28.429 10.899 1.00 22.20 50 SER B CA 1
ATOM 1649 C C . SER B 1 50 ? 39.018 27.603 9.663 1.00 21.79 50 SER B C 1
ATOM 1650 O O . SER B 1 50 ? 39.883 27.366 8.827 1.00 20.88 50 SER B O 1
ATOM 1653 N N . ALA B 1 51 ? 37.776 27.144 9.560 1.00 20.79 51 ALA B N 1
ATOM 1654 C CA . ALA B 1 51 ? 37.373 26.358 8.408 1.00 21.39 51 ALA B CA 1
ATOM 1655 C C . ALA B 1 51 ? 37.428 27.232 7.151 1.00 22.87 51 ALA B C 1
ATOM 1656 O O . ALA B 1 51 ? 37.857 26.772 6.089 1.00 22.49 51 ALA B O 1
ATOM 1658 N N . PHE B 1 52 ? 36.997 28.489 7.265 1.00 21.91 52 PHE B N 1
ATOM 1659 C CA . PHE B 1 52 ? 37.047 29.387 6.118 1.00 22.06 52 PHE B CA 1
ATOM 1660 C C . PHE B 1 52 ? 38.522 29.634 5.793 1.00 23.09 52 PHE B C 1
ATOM 1661 O O . PHE B 1 52 ? 38.919 29.637 4.631 1.00 25.98 52 PHE B O 1
ATOM 1669 N N . ARG B 1 53 ? 39.333 29.826 6.828 1.00 23.53 53 ARG B N 1
ATOM 1670 C CA . ARG B 1 53 ? 40.765 30.062 6.646 1.00 23.49 53 ARG B CA 1
ATOM 1671 C C . ARG B 1 53 ? 41.450 28.901 5.920 1.00 25.11 53 ARG B C 1
ATOM 1672 O O . ARG B 1 53 ? 42.183 29.109 4.959 1.00 24.62 53 ARG B O 1
ATOM 1680 N N . ASP B 1 54 ? 41.204 27.678 6.383 1.00 27.03 54 ASP B N 1
ATOM 1681 C CA . ASP B 1 54 ? 41.828 26.498 5.790 1.00 28.55 54 ASP B CA 1
ATOM 1682 C C . ASP B 1 54 ? 41.439 26.217 4.343 1.00 31.01 54 ASP B C 1
ATOM 1683 O O . ASP B 1 54 ? 42.133 25.476 3.648 1.00 31.57 54 ASP B O 1
ATOM 1688 N N . ASN B 1 55 ? 40.328 26.791 3.893 1.00 31.47 55 ASN B N 1
ATOM 1689 C CA . ASN B 1 55 ? 39.874 26.586 2.522 1.00 31.74 55 ASN B CA 1
ATOM 1690 C C . ASN B 1 55 ? 40.144 27.801 1.647 1.00 32.45 55 ASN B C 1
ATOM 1691 O O . ASN B 1 55 ? 39.598 27.908 0.550 1.00 31.32 55 ASN B O 1
ATOM 1696 N N . TRP B 1 56 ? 40.994 28.706 2.126 1.00 33.52 56 TRP B N 1
ATOM 1697 C CA . TRP B 1 56 ? 41.303 29.926 1.389 1.00 34.00 56 TRP B CA 1
ATOM 1698 C C . TRP B 1 56 ? 41.755 29.708 -0.053 1.00 36.30 56 TRP B C 1
ATOM 1699 O O . TRP B 1 56 ? 41.237 30.351 -0.975 1.00 35.50 56 TRP B O 1
ATOM 1710 N N . ASP B 1 57 ? 42.724 28.820 -0.252 1.00 36.91 57 ASP B N 1
ATOM 1711 C CA . ASP B 1 57 ? 43.215 28.553 -1.599 1.00 38.13 57 ASP B CA 1
ATOM 1712 C C . ASP B 1 57 ? 42.070 28.082 -2.490 1.00 36.30 57 ASP B C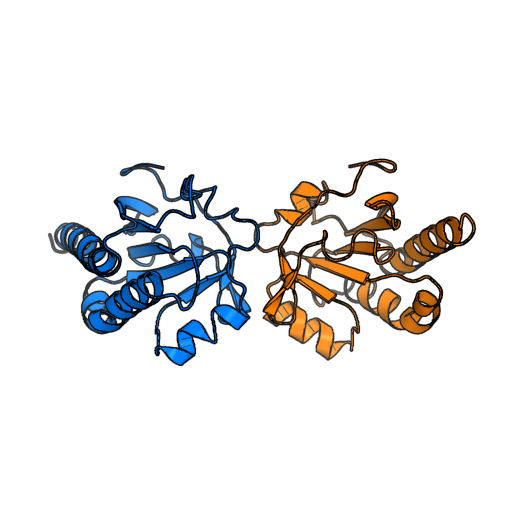 1
ATOM 1713 O O . ASP B 1 57 ? 41.928 28.543 -3.618 1.00 38.00 57 ASP B O 1
ATOM 1718 N N . LEU B 1 58 ? 41.247 27.177 -1.974 1.00 34.83 58 LEU B N 1
ATOM 1719 C CA . LEU B 1 58 ? 40.114 26.668 -2.735 1.00 34.67 58 LEU B CA 1
ATOM 1720 C C . LEU B 1 58 ? 39.150 27.796 -3.109 1.00 35.02 58 LEU B C 1
ATOM 1721 O O . LEU B 1 58 ? 38.718 27.895 -4.257 1.00 35.62 58 LEU B O 1
ATOM 1726 N N . LEU B 1 59 ? 38.826 28.650 -2.144 1.00 34.04 59 LEU B N 1
ATOM 1727 C CA . LEU B 1 59 ? 37.916 29.766 -2.386 1.00 35.04 59 LEU B CA 1
ATOM 1728 C C . LEU B 1 59 ? 38.436 30.720 -3.465 1.00 36.09 59 LEU B C 1
ATOM 1729 O O . LEU B 1 59 ? 37.658 31.446 -4.084 1.00 34.41 59 LEU B O 1
ATOM 1734 N N . LYS B 1 60 ? 39.748 30.711 -3.690 1.00 37.02 60 LYS B N 1
ATOM 1735 C CA . LYS B 1 60 ? 40.354 31.572 -4.700 1.00 39.67 60 LYS B CA 1
ATOM 1736 C C . LYS B 1 60 ? 39.808 31.319 -6.109 1.00 39.00 60 LYS B C 1
ATOM 1737 O O . LYS B 1 60 ? 39.826 32.215 -6.949 1.00 39.43 60 LYS B O 1
ATOM 1743 N N . ASP B 1 61 ? 39.322 30.108 -6.369 1.00 37.86 61 ASP B N 1
ATOM 1744 C CA . ASP B 1 61 ? 38.794 29.783 -7.690 1.00 38.21 61 ASP B CA 1
ATOM 1745 C C . ASP B 1 61 ? 37.366 30.254 -7.925 1.00 37.86 61 ASP B C 1
ATOM 1746 O O . ASP B 1 61 ? 36.861 30.150 -9.041 1.00 37.54 61 ASP B O 1
ATOM 1751 N N . TYR B 1 62 ? 36.712 30.776 -6.895 1.00 35.64 62 TYR B N 1
ATOM 1752 C CA . TYR B 1 62 ? 35.328 31.190 -7.060 1.00 34.14 62 TYR B CA 1
ATOM 1753 C C . TYR B 1 62 ? 35.034 32.679 -7.049 1.00 33.82 62 TYR B C 1
ATOM 1754 O O . TYR B 1 62 ? 33.887 33.085 -6.859 1.00 33.40 62 TYR B O 1
ATOM 1763 N N . ASP B 1 63 ? 36.067 33.483 -7.277 1.00 32.84 63 ASP B N 1
ATOM 1764 C CA . ASP B 1 63 ? 35.933 34.937 -7.325 1.00 33.85 63 ASP B CA 1
ATOM 1765 C C . ASP B 1 63 ? 34.958 35.428 -6.268 1.00 32.71 63 ASP B C 1
ATOM 1766 O O . ASP B 1 63 ? 33.877 35.934 -6.583 1.00 33.20 63 ASP B O 1
ATOM 1771 N N . VAL B 1 64 ? 35.356 35.291 -5.009 1.00 31.68 64 VAL B N 1
ATOM 1772 C CA . VAL B 1 64 ? 34.496 35.674 -3.901 1.00 29.06 64 VAL B CA 1
ATOM 1773 C C . VAL B 1 64 ? 35.223 36.432 -2.803 1.00 27.33 64 VAL B C 1
ATOM 1774 O O . VAL B 1 64 ? 36.440 36.318 -2.647 1.00 29.03 64 VAL B O 1
ATOM 1778 N N A VAL B 1 65 ? 34.468 37.222 -2.050 0.50 27.74 65 VAL B N 1
ATOM 1779 N N B VAL B 1 65 ? 34.463 37.220 -2.051 0.50 26.48 65 VAL B N 1
ATOM 1780 C CA A VAL B 1 65 ? 35.027 37.970 -0.935 0.50 26.47 65 VAL B CA 1
ATOM 1781 C CA B VAL B 1 65 ? 34.994 37.980 -0.928 0.50 23.86 65 VAL B CA 1
ATOM 1782 C C A VAL B 1 65 ? 34.283 37.466 0.304 0.50 25.85 65 VAL B C 1
ATOM 1783 C C B VAL B 1 65 ? 34.272 37.465 0.313 0.50 24.44 65 VAL B C 1
ATOM 1784 O O A VAL B 1 65 ? 33.053 37.355 0.299 0.50 25.01 65 VAL B O 1
ATOM 1785 O O B VAL B 1 65 ? 33.042 37.360 0.324 0.50 23.57 65 VAL B O 1
ATOM 1792 N N . VAL B 1 66 ? 35.033 37.129 1.348 1.00 23.19 66 VAL B N 1
ATOM 1793 C CA . VAL B 1 66 ? 34.442 36.611 2.578 1.00 22.35 66 VAL B CA 1
ATOM 1794 C C . VAL B 1 66 ? 34.382 37.667 3.670 1.00 22.77 66 VAL B C 1
ATOM 1795 O O . VAL B 1 66 ? 35.388 38.282 4.012 1.00 22.42 66 VAL B O 1
ATOM 1799 N N . ILE B 1 67 ? 33.192 37.860 4.224 1.00 21.14 67 ILE B N 1
ATOM 1800 C CA . ILE B 1 67 ? 32.991 38.855 5.265 1.00 20.50 67 ILE B CA 1
ATOM 1801 C C . ILE B 1 67 ? 32.290 38.246 6.476 1.00 21.01 67 ILE B C 1
ATOM 1802 O O . ILE B 1 67 ? 31.185 37.711 6.361 1.00 21.54 67 ILE B O 1
ATOM 1807 N N . GLY B 1 68 ? 32.946 38.316 7.632 1.00 19.95 68 GLY B N 1
ATOM 1808 C CA . GLY B 1 68 ? 32.360 37.783 8.850 1.00 20.34 68 GLY B CA 1
ATOM 1809 C C . GLY B 1 68 ? 31.717 38.917 9.627 1.00 22.31 68 GLY B C 1
ATOM 1810 O O . GLY B 1 68 ? 32.163 40.067 9.531 1.00 20.58 68 GLY B O 1
ATOM 1811 N N . VAL B 1 69 ? 30.678 38.605 10.399 1.00 21.24 69 VAL B N 1
ATOM 1812 C CA . VAL B 1 69 ? 29.969 39.620 11.172 1.00 20.97 69 VAL B CA 1
ATOM 1813 C C . VAL B 1 69 ? 29.575 39.147 12.569 1.00 22.10 69 VAL B C 1
ATOM 1814 O O . VAL B 1 69 ? 29.056 38.048 12.734 1.00 22.85 69 VAL B O 1
ATOM 1818 N N . SER B 1 70 ? 29.828 39.983 13.572 1.00 22.38 70 SER B N 1
ATOM 1819 C CA . SER B 1 70 ? 29.455 39.672 14.944 1.00 22.39 70 SER B CA 1
ATOM 1820 C C . SER B 1 70 ? 29.330 40.988 15.702 1.00 22.48 70 SER B C 1
ATOM 1821 O O . SER B 1 70 ? 29.746 42.038 15.210 1.00 21.51 70 SER B O 1
ATOM 1824 N N . SER B 1 71 ? 28.767 40.928 16.902 1.00 23.60 71 SER B N 1
ATOM 1825 C CA . SER B 1 71 ? 28.580 42.120 17.724 1.00 26.89 71 SER B CA 1
ATOM 1826 C C . SER B 1 71 ? 29.846 42.650 18.404 1.00 27.68 71 SER B C 1
ATOM 1827 O O . SER B 1 71 ? 29.816 43.713 19.019 1.00 26.42 71 SER B O 1
ATOM 1830 N N . ASP B 1 72 ? 30.953 41.922 18.287 1.00 28.04 72 ASP B N 1
ATOM 1831 C CA . ASP B 1 72 ? 32.211 42.341 18.916 1.00 28.75 72 ASP B CA 1
ATOM 1832 C C . ASP B 1 72 ? 32.808 43.589 18.276 1.00 28.08 72 ASP B C 1
ATOM 1833 O O . ASP B 1 72 ? 32.618 43.840 17.087 1.00 27.63 72 ASP B O 1
ATOM 1838 N N . ASP B 1 73 ? 33.540 44.369 19.066 1.00 28.31 73 ASP B N 1
ATOM 1839 C CA . ASP B 1 73 ? 34.154 45.579 18.542 1.00 28.10 73 ASP B CA 1
ATOM 1840 C C . ASP B 1 73 ? 35.356 45.288 17.659 1.00 27.17 73 ASP B C 1
ATOM 1841 O O . ASP B 1 73 ? 35.730 44.1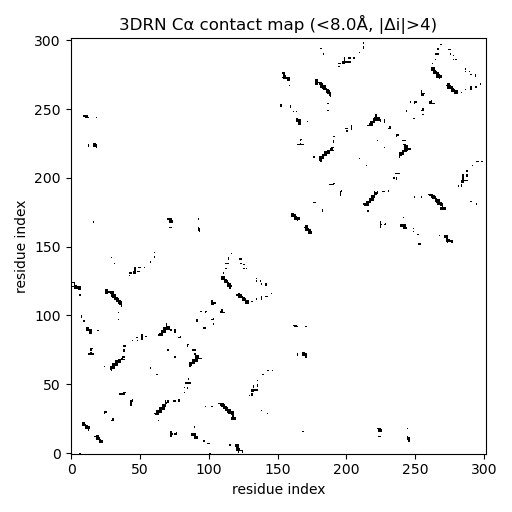36 17.443 1.00 28.33 73 ASP B O 1
ATOM 1846 N N . ILE B 1 74 ? 35.951 46.356 17.152 1.00 25.44 74 ILE B N 1
ATOM 1847 C CA . ILE B 1 74 ? 37.102 46.293 16.271 1.00 26.93 74 ILE B CA 1
ATOM 1848 C C . ILE B 1 74 ? 38.335 45.630 16.886 1.00 27.21 74 ILE B C 1
ATOM 1849 O O . ILE B 1 74 ? 38.994 44.809 16.238 1.00 23.76 74 ILE B O 1
ATOM 1854 N N . ASN B 1 75 ? 38.657 45.995 18.124 1.00 25.37 75 ASN B N 1
ATOM 1855 C CA . ASN B 1 75 ? 39.828 45.427 18.776 1.00 26.09 75 ASN B CA 1
ATOM 1856 C C . ASN B 1 75 ? 39.674 43.930 19.004 1.00 25.62 75 ASN B C 1
ATOM 1857 O O . ASN B 1 75 ? 40.631 43.174 18.837 1.00 24.63 75 ASN B O 1
ATOM 1862 N N . SER B 1 76 ? 38.470 43.502 19.372 1.00 24.34 76 SER B N 1
ATOM 1863 C CA . SER B 1 76 ? 38.214 42.085 19.579 1.00 23.35 76 SER B CA 1
ATOM 1864 C C . SER B 1 76 ? 38.431 41.387 18.232 1.00 23.00 76 SER B C 1
ATOM 1865 O O . SER B 1 76 ? 39.069 40.340 18.163 1.00 22.66 76 SER B O 1
ATOM 1868 N N . HIS B 1 77 ? 37.909 41.984 17.162 1.00 21.59 77 HIS B N 1
ATOM 1869 C CA . HIS B 1 77 ? 38.068 41.419 15.825 1.00 23.12 77 HIS B CA 1
ATOM 1870 C C . HIS B 1 77 ? 39.539 41.303 15.421 1.00 24.42 77 HIS B C 1
ATOM 1871 O O . HIS B 1 77 ? 39.964 40.278 14.885 1.00 25.06 77 HIS B O 1
ATOM 1878 N N . LYS B 1 78 ? 40.309 42.358 15.666 1.00 25.53 78 LYS B N 1
ATOM 1879 C CA . LYS B 1 78 ? 41.727 42.358 15.320 1.00 27.51 78 LYS B CA 1
ATOM 1880 C C . LYS B 1 78 ? 42.490 41.245 16.042 1.00 25.82 78 LYS B C 1
ATOM 1881 O O . LYS B 1 78 ? 43.304 40.555 15.437 1.00 26.61 78 LYS B O 1
ATOM 1887 N N . ARG B 1 79 ? 42.228 41.081 17.334 1.00 25.63 79 ARG B N 1
ATOM 1888 C CA . ARG B 1 79 ? 42.890 40.050 18.131 1.00 26.49 79 ARG B CA 1
ATOM 1889 C C . ARG B 1 79 ? 42.560 38.638 17.636 1.00 26.27 79 ARG B C 1
ATOM 1890 O O . ARG B 1 79 ? 43.448 37.797 17.493 1.00 24.23 79 ARG B O 1
ATOM 1898 N N . PHE B 1 80 ? 41.273 38.397 17.387 1.00 24.85 80 PHE B N 1
ATOM 1899 C CA . PHE B 1 80 ? 40.761 37.111 16.901 1.00 24.08 80 PHE B CA 1
ATOM 1900 C C . PHE B 1 80 ? 41.434 36.760 15.580 1.00 24.28 80 PHE B C 1
ATOM 1901 O O . PHE B 1 80 ? 41.905 35.642 15.372 1.00 21.67 80 PHE B O 1
ATOM 1909 N N . LYS B 1 81 ? 41.477 37.751 14.699 1.00 25.09 81 LYS B N 1
ATOM 1910 C CA . LYS B 1 81 ? 42.055 37.632 13.373 1.00 26.33 81 LYS B CA 1
ATOM 1911 C C . LYS B 1 81 ? 43.556 37.330 13.433 1.00 26.90 81 LYS B C 1
ATOM 1912 O O . LYS B 1 81 ? 44.064 36.485 12.691 1.00 24.17 81 LYS B O 1
ATOM 1918 N N . GLU B 1 82 ? 44.253 38.024 14.326 1.00 25.58 82 GLU B N 1
ATOM 1919 C CA . GLU B 1 82 ? 45.693 37.846 14.499 1.00 28.42 82 GLU B CA 1
ATOM 1920 C C . GLU B 1 82 ? 45.994 36.481 15.119 1.00 27.17 82 GLU B C 1
ATOM 1921 O O . GLU B 1 82 ? 46.867 35.753 14.656 1.00 25.87 82 GLU B O 1
ATOM 1927 N N . LYS B 1 83 ? 45.257 36.147 16.173 1.00 25.84 83 LYS B N 1
ATOM 1928 C CA . LYS B 1 83 ? 45.435 34.890 16.880 1.00 27.81 83 LYS B CA 1
ATOM 1929 C C . LYS B 1 83 ? 45.329 33.676 15.965 1.00 26.48 83 LYS B C 1
ATOM 1930 O O . LYS B 1 83 ? 46.134 32.753 16.063 1.00 24.77 83 LYS B O 1
ATOM 1936 N N . TYR B 1 84 ? 44.348 33.675 15.067 1.00 25.55 84 TYR B N 1
ATOM 1937 C CA . TYR B 1 84 ? 44.175 32.541 14.164 1.00 25.25 84 TYR B CA 1
ATOM 1938 C C . TYR B 1 84 ? 44.570 32.805 12.723 1.00 24.38 84 TYR B C 1
ATOM 1939 O O . TYR B 1 84 ? 44.314 31.987 11.851 1.00 25.33 84 TYR B O 1
ATOM 1948 N N . LYS B 1 85 ? 45.199 33.945 12.477 1.00 26.67 85 LYS B N 1
ATOM 1949 C CA . LYS B 1 85 ? 45.629 34.290 11.133 1.00 28.09 85 LYS B CA 1
ATOM 1950 C C . LYS B 1 85 ? 44.505 34.200 10.109 1.00 28.54 85 LYS B C 1
ATOM 1951 O O . LYS B 1 85 ? 44.646 33.561 9.063 1.00 29.24 85 LYS B O 1
ATOM 1957 N N . LEU B 1 86 ? 43.385 34.849 10.423 1.00 27.54 86 LEU B N 1
ATOM 1958 C CA . LEU B 1 86 ? 42.232 34.879 9.534 1.00 25.02 86 LEU B CA 1
ATOM 1959 C C . LEU B 1 86 ? 42.540 35.934 8.483 1.00 24.97 86 LEU B C 1
ATOM 1960 O O . LEU B 1 86 ? 42.818 37.088 8.817 1.00 26.36 86 LEU B O 1
ATOM 1965 N N . PRO B 1 87 ? 42.510 35.548 7.198 1.00 22.72 87 PRO B N 1
ATOM 1966 C CA . PRO B 1 87 ? 42.793 36.449 6.078 1.00 24.31 87 PRO B CA 1
ATOM 1967 C C . PRO B 1 87 ? 41.611 37.257 5.566 1.00 25.52 87 PRO B C 1
ATOM 1968 O O . PRO B 1 87 ? 41.776 38.075 4.667 1.00 28.00 87 PRO B O 1
ATOM 1972 N N . PHE B 1 88 ? 40.425 37.037 6.126 1.00 25.04 88 PHE B N 1
ATOM 1973 C CA . PHE B 1 88 ? 39.242 37.755 5.663 1.00 24.04 88 PHE B CA 1
ATOM 1974 C C . PHE B 1 88 ? 38.774 38.915 6.545 1.00 25.04 88 PHE B C 1
ATOM 1975 O O . PHE B 1 88 ? 39.269 39.118 7.653 1.00 25.29 88 PHE B O 1
ATOM 1983 N N . ILE B 1 89 ? 37.811 39.672 6.028 1.00 25.21 89 ILE B N 1
ATOM 1984 C CA . ILE B 1 89 ? 37.244 40.829 6.714 1.00 22.64 89 ILE B CA 1
ATOM 1985 C C . ILE B 1 89 ? 36.263 40.444 7.822 1.00 23.92 89 ILE B C 1
ATOM 1986 O O . ILE B 1 89 ? 35.516 39.474 7.698 1.00 23.00 89 ILE B O 1
ATOM 1991 N N . LEU B 1 90 ? 36.285 41.208 8.910 1.00 21.93 90 LEU B N 1
ATOM 1992 C CA . LEU B 1 90 ? 35.367 41.003 10.022 1.00 23.20 90 LEU B CA 1
ATOM 1993 C C . LEU B 1 90 ? 34.697 42.349 10.284 1.00 24.86 90 LEU B C 1
ATOM 1994 O O . LEU B 1 90 ? 35.368 43.359 10.520 1.00 24.78 90 LEU B O 1
ATOM 1999 N N . VAL B 1 91 ? 33.374 42.365 10.232 1.00 23.93 91 VAL B N 1
ATOM 2000 C CA . VAL B 1 91 ? 32.635 43.598 10.451 1.00 23.20 91 VAL B CA 1
ATOM 2001 C C . VAL B 1 91 ? 32.060 43.624 11.852 1.00 22.78 91 VAL B C 1
ATOM 2002 O O . VAL B 1 91 ? 31.505 42.633 12.322 1.00 24.43 91 VAL B O 1
ATOM 2006 N N . SER B 1 92 ? 32.210 44.759 12.521 1.00 21.63 92 SER B N 1
ATOM 2007 C CA . SER B 1 92 ? 31.681 44.918 13.862 1.00 22.67 92 SER B CA 1
ATOM 2008 C C . SER B 1 92 ? 30.235 45.414 13.733 1.00 22.33 92 SER B C 1
ATOM 2009 O O . SER B 1 92 ? 29.968 46.400 13.044 1.00 22.98 92 SER B O 1
ATOM 2012 N N . ASP B 1 93 ? 29.310 44.713 14.386 1.00 22.44 93 ASP B N 1
ATOM 2013 C CA . ASP B 1 93 ? 27.877 45.038 14.350 1.00 23.79 93 ASP B CA 1
ATOM 2014 C C . ASP B 1 93 ? 27.370 45.295 15.785 1.00 26.13 93 ASP B C 1
ATOM 2015 O O . ASP B 1 93 ? 26.473 44.611 16.282 1.00 26.68 93 ASP B O 1
ATOM 2020 N N . PRO B 1 94 ? 27.932 46.318 16.450 1.00 29.06 94 PRO B N 1
ATOM 2021 C CA . PRO B 1 94 ? 27.666 46.788 17.820 1.00 30.25 94 PRO B CA 1
ATOM 2022 C C . PRO B 1 94 ? 26.219 46.781 18.300 1.00 30.55 94 PRO B C 1
ATOM 2023 O O . PRO B 1 94 ? 25.908 46.248 19.368 1.00 31.58 94 PRO B O 1
ATOM 2027 N N A ASP B 1 95 ? 25.309 47.385 17.545 0.50 30.05 95 ASP B N 1
ATOM 2028 N N B ASP B 1 95 ? 25.379 47.390 17.472 0.50 31.60 95 ASP B N 1
ATOM 2029 C CA A ASP B 1 95 ? 23.917 47.405 17.985 0.50 29.95 95 ASP B CA 1
ATOM 2030 C CA B ASP B 1 95 ? 23.949 47.571 17.688 0.50 32.78 95 ASP B CA 1
ATOM 2031 C C A ASP B 1 95 ? 23.066 46.338 17.300 0.50 30.51 95 ASP B C 1
ATOM 2032 C C B ASP B 1 95 ? 23.078 46.464 17.096 0.50 32.16 95 ASP B C 1
ATOM 2033 O O A ASP B 1 95 ? 21.838 46.362 17.405 0.50 31.22 95 ASP B O 1
ATOM 2034 O O B ASP B 1 95 ? 21.849 46.564 17.108 0.50 32.45 95 ASP B O 1
ATOM 2043 N N . LYS B 1 96 ? 23.711 45.415 16.589 1.00 31.23 96 LYS B N 1
ATOM 2044 C CA . LYS B 1 96 ? 22.991 44.317 15.945 1.00 31.71 96 LYS B CA 1
ATOM 2045 C C . LYS B 1 96 ? 22.102 44.757 14.773 1.00 30.52 96 LYS B C 1
ATOM 2046 O O . LYS B 1 96 ? 21.181 44.039 14.389 1.00 31.68 96 LYS B O 1
ATOM 2052 N N . LYS B 1 97 ? 22.390 45.920 14.194 1.00 29.51 97 LYS B N 1
ATOM 2053 C CA . LYS B 1 97 ? 21.597 46.431 13.075 1.00 28.80 97 LYS B CA 1
ATOM 2054 C C . LYS B 1 97 ? 21.783 45.639 11.785 1.00 27.22 97 LYS B C 1
ATOM 2055 O O . LYS B 1 97 ? 20.832 45.446 11.025 1.00 27.04 97 LYS B O 1
ATOM 2061 N N . ILE B 1 98 ? 23.000 45.181 11.526 1.00 24.77 98 ILE B N 1
ATOM 2062 C CA . ILE B 1 98 ? 23.244 44.400 10.319 1.00 23.81 98 ILE B CA 1
ATOM 2063 C C . ILE B 1 98 ? 22.597 43.030 10.492 1.00 23.54 98 ILE B C 1
ATOM 2064 O O . ILE B 1 98 ? 21.992 42.482 9.565 1.00 24.44 98 ILE B O 1
ATOM 2069 N N . ARG B 1 99 ? 22.704 42.494 11.699 1.00 22.54 99 ARG B N 1
ATOM 2070 C CA . ARG B 1 99 ? 22.122 41.200 12.021 1.00 24.24 99 ARG B CA 1
ATOM 2071 C C . ARG B 1 99 ? 20.599 41.282 11.826 1.00 25.32 99 ARG B C 1
ATOM 2072 O O . ARG B 1 99 ? 19.977 40.376 11.270 1.00 22.56 99 ARG B O 1
ATOM 2080 N N . GLU B 1 100 ? 20.014 42.391 12.267 1.00 26.35 100 GLU B N 1
ATOM 2081 C CA . GLU B 1 100 ? 18.578 42.618 12.150 1.00 29.74 100 GLU B CA 1
ATOM 2082 C C . GLU B 1 100 ? 18.159 42.666 10.677 1.00 29.04 100 GLU B C 1
ATOM 2083 O O . GLU B 1 100 ? 17.155 42.069 10.293 1.00 29.08 100 GLU B O 1
ATOM 2089 N N . LEU B 1 101 ? 18.934 43.373 9.859 1.00 29.06 101 LEU B N 1
ATOM 2090 C CA . LEU B 1 101 ? 18.654 43.485 8.430 1.00 28.72 101 LEU B CA 1
ATOM 2091 C C . LEU B 1 101 ? 18.534 42.110 7.785 1.00 28.12 101 LEU B C 1
ATOM 2092 O O . LEU B 1 101 ? 17.674 41.881 6.934 1.00 27.50 101 LEU B O 1
ATOM 2097 N N . TYR B 1 102 ? 19.410 41.199 8.192 1.00 25.79 102 TYR B N 1
ATOM 2098 C CA . TYR B 1 102 ? 19.427 39.856 7.636 1.00 24.93 102 TYR B CA 1
ATOM 2099 C C . TYR B 1 102 ? 18.628 38.827 8.424 1.00 26.76 102 TYR B C 1
ATOM 2100 O O . TYR B 1 102 ? 18.721 37.630 8.155 1.00 28.07 102 TYR B O 1
ATOM 2109 N N . GLY B 1 103 ? 17.834 39.294 9.383 1.00 27.34 103 GLY B N 1
ATOM 2110 C CA . GLY B 1 103 ? 17.039 38.387 10.190 1.00 26.65 103 GLY B CA 1
ATOM 2111 C C . GLY B 1 103 ? 17.893 37.352 10.898 1.00 27.52 103 GLY B C 1
ATOM 2112 O O . GLY B 1 103 ? 17.464 36.211 11.086 1.00 28.03 103 GLY B O 1
ATOM 2113 N N . ALA B 1 104 ? 19.095 37.748 11.311 1.00 24.99 104 ALA B N 1
ATOM 2114 C CA . ALA B 1 104 ? 20.011 36.829 11.977 1.00 24.29 104 ALA B CA 1
ATOM 2115 C C . ALA B 1 104 ? 20.130 37.048 13.486 1.00 25.09 104 ALA B C 1
ATOM 2116 O O . ALA B 1 104 ? 21.125 36.648 14.091 1.00 23.30 104 ALA B O 1
ATOM 2118 N N . LYS B 1 105 ? 19.125 37.670 14.098 1.00 23.50 105 LYS B N 1
ATOM 2119 C CA . LYS B 1 105 ? 19.182 37.928 15.532 1.00 27.23 105 LYS B CA 1
ATOM 2120 C C . LYS B 1 105 ? 19.170 36.672 16.391 1.00 26.45 105 LYS B C 1
ATOM 2121 O O . LYS B 1 105 ? 19.732 36.664 17.479 1.00 28.52 105 LYS B O 1
ATOM 2127 N N . GLY B 1 106 ? 18.537 35.611 15.907 1.00 27.25 106 GLY B N 1
ATOM 2128 C CA . GLY B 1 106 ? 18.478 34.390 16.687 1.00 28.27 106 GLY B CA 1
ATOM 2129 C C . GLY B 1 106 ? 17.509 34.575 17.839 1.00 29.99 106 GLY B C 1
ATOM 2130 O O . GLY B 1 106 ? 16.798 35.580 17.899 1.00 28.65 106 GLY B O 1
ATOM 2131 N N . PHE B 1 107 ? 17.478 33.624 18.766 1.00 29.55 107 PHE B N 1
ATOM 2132 C CA . PHE B 1 107 ? 16.557 33.726 19.892 1.00 30.82 107 PHE B CA 1
ATOM 2133 C C . PHE B 1 107 ? 17.213 33.449 21.239 1.00 30.50 107 PHE B C 1
ATOM 2134 O O . PHE B 1 107 ? 17.088 34.242 22.171 1.00 30.93 107 PHE B O 1
ATOM 2142 N N . ILE B 1 108 ? 17.894 32.315 21.352 1.00 30.34 108 ILE B N 1
ATOM 2143 C CA . ILE B 1 108 ? 18.574 31.979 22.596 1.00 31.45 108 ILE B CA 1
ATOM 2144 C C . ILE B 1 108 ? 20.041 32.359 22.440 1.00 32.45 108 ILE B C 1
ATOM 2145 O O . ILE B 1 108 ? 20.788 32.429 23.413 1.00 35.71 108 ILE B O 1
ATOM 2150 N N . LEU B 1 109 ? 20.436 32.620 21.198 1.00 30.77 109 LEU B N 1
ATOM 2151 C CA . LEU B 1 109 ? 21.810 32.969 20.873 1.00 28.88 109 LEU B CA 1
ATOM 2152 C C . LEU B 1 109 ? 21.819 33.600 19.480 1.00 27.12 109 LEU B C 1
ATOM 2153 O O . LEU B 1 109 ? 20.952 33.302 18.654 1.00 26.28 109 LEU B O 1
ATOM 2158 N N . PRO B 1 110 ? 22.779 34.499 19.205 1.00 24.70 110 PRO B N 1
ATOM 2159 C CA . PRO B 1 110 ? 22.792 35.097 17.864 1.00 24.41 110 PRO B CA 1
ATOM 2160 C C . PRO B 1 110 ? 22.910 33.956 16.854 1.00 24.52 110 PRO B C 1
ATOM 2161 O O . PRO B 1 110 ? 23.679 33.018 17.056 1.00 25.32 110 PRO B O 1
ATOM 2165 N N . ALA B 1 111 ? 22.149 34.030 15.773 1.00 22.26 111 A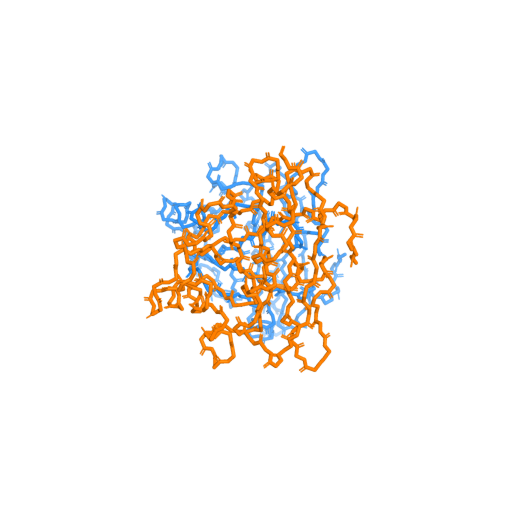LA B N 1
ATOM 2166 C CA . ALA B 1 111 ? 22.174 32.976 14.775 1.00 23.14 111 ALA B CA 1
ATOM 2167 C C . ALA B 1 111 ? 23.500 32.843 14.035 1.00 23.46 111 ALA B C 1
ATOM 2168 O O . ALA B 1 111 ? 24.122 33.841 13.679 1.00 24.58 111 ALA B O 1
ATOM 2170 N N . ARG B 1 112 ? 23.946 31.603 13.847 1.00 23.24 112 ARG B N 1
ATOM 2171 C CA . ARG B 1 112 ? 25.159 31.332 13.087 1.00 21.95 112 ARG B CA 1
ATOM 2172 C C . ARG B 1 112 ? 24.592 31.045 11.701 1.00 24.53 112 ARG B C 1
ATOM 2173 O O . ARG B 1 112 ? 24.234 29.907 11.378 1.00 25.84 112 ARG B O 1
ATOM 2181 N N . ILE B 1 113 ? 24.494 32.083 10.884 1.00 23.33 113 ILE B N 1
ATOM 2182 C CA . ILE B 1 113 ? 23.911 31.920 9.568 1.00 22.21 113 ILE B CA 1
ATOM 2183 C C . ILE B 1 113 ? 24.763 32.548 8.478 1.00 21.28 113 ILE B C 1
ATOM 2184 O O . ILE B 1 113 ? 25.298 33.644 8.639 1.00 21.36 113 ILE B O 1
ATOM 2189 N N . THR B 1 114 ? 24.889 31.821 7.373 1.00 20.50 114 THR B N 1
ATOM 2190 C CA . THR B 1 114 ? 25.700 32.237 6.237 1.00 20.46 114 THR B CA 1
ATOM 2191 C C . THR B 1 114 ? 24.888 32.506 4.969 1.00 21.12 114 THR B C 1
ATOM 2192 O O . THR B 1 114 ? 24.001 31.724 4.609 1.00 22.59 114 THR B O 1
ATOM 2196 N N . PHE B 1 115 ? 25.209 33.607 4.293 1.00 19.50 115 PHE B N 1
ATOM 2197 C CA . PHE B 1 115 ? 24.532 34.006 3.060 1.00 21.63 115 PHE B CA 1
ATOM 2198 C C . PHE B 1 115 ? 25.543 34.049 1.912 1.00 22.70 115 PHE B C 1
ATOM 2199 O O . PHE B 1 115 ? 26.654 34.547 2.083 1.00 24.72 115 PHE B O 1
ATOM 2207 N N . VAL B 1 116 ? 25.157 33.530 0.749 1.00 22.94 116 VAL B N 1
ATOM 2208 C CA . VAL B 1 116 ? 26.024 33.559 -0.430 1.00 22.59 116 VAL B CA 1
ATOM 2209 C C . VAL B 1 116 ? 25.323 34.449 -1.459 1.00 23.50 116 VAL B C 1
ATOM 2210 O O . VAL B 1 116 ? 24.200 34.163 -1.882 1.00 22.73 116 VAL B O 1
ATOM 2214 N N . ILE B 1 117 ? 25.997 35.522 -1.857 1.00 24.25 117 ILE B N 1
ATOM 2215 C CA . ILE B 1 117 ? 25.451 36.504 -2.791 1.00 25.56 117 ILE B CA 1
ATOM 2216 C C . ILE B 1 117 ? 26.177 36.470 -4.138 1.00 26.91 117 ILE B C 1
ATOM 2217 O O . ILE B 1 117 ? 27.407 36.439 -4.176 1.00 27.06 117 ILE B O 1
ATOM 2222 N N . ASP B 1 118 ? 25.429 36.471 -5.241 1.00 28.17 118 ASP B N 1
ATOM 2223 C CA . ASP B 1 118 ? 26.069 36.446 -6.555 1.00 29.46 118 ASP B CA 1
ATOM 2224 C C . ASP B 1 118 ? 26.374 37.855 -7.050 1.00 30.94 118 ASP B C 1
ATOM 2225 O O . ASP B 1 118 ? 26.112 38.837 -6.347 1.00 31.33 118 ASP B O 1
ATOM 2230 N N . LYS B 1 119 ? 26.926 37.953 -8.258 1.00 31.72 119 LYS B N 1
ATOM 2231 C CA . LYS B 1 119 ? 27.304 39.243 -8.828 1.00 32.70 119 LYS B CA 1
ATOM 2232 C C . LYS B 1 119 ? 26.143 40.133 -9.235 1.00 32.29 119 LYS B C 1
ATOM 2233 O O . LYS B 1 119 ? 26.343 41.285 -9.618 1.00 33.65 119 LYS B O 1
ATOM 2239 N N . LYS B 1 120 ? 24.932 39.596 -9.161 1.00 32.53 120 LYS B N 1
ATOM 2240 C CA . LYS B 1 120 ? 23.747 40.380 -9.465 1.00 32.08 120 LYS B CA 1
ATOM 2241 C C . LYS B 1 120 ? 23.192 40.876 -8.133 1.00 31.77 120 LYS B C 1
ATOM 2242 O O . LYS B 1 120 ? 22.105 41.451 -8.074 1.00 30.61 120 LYS B O 1
ATOM 2248 N N . GLY B 1 121 ? 23.956 40.643 -7.066 1.00 29.38 121 GLY B N 1
ATOM 2249 C CA . GLY B 1 121 ? 23.546 41.076 -5.742 1.00 28.64 121 GLY B CA 1
ATOM 2250 C C . GLY B 1 121 ? 22.343 40.324 -5.220 1.00 28.34 121 GLY B C 1
ATOM 2251 O O . GLY B 1 121 ? 21.610 40.825 -4.365 1.00 28.95 121 GLY B O 1
ATOM 2252 N N . ILE B 1 122 ? 22.137 39.118 -5.740 1.00 27.99 122 ILE B N 1
ATOM 2253 C CA . ILE B 1 122 ? 21.014 38.279 -5.332 1.00 28.42 122 ILE B CA 1
ATOM 2254 C C . ILE B 1 122 ? 21.464 37.170 -4.375 1.00 27.80 122 ILE B C 1
ATOM 2255 O O . ILE B 1 122 ? 22.500 36.540 -4.580 1.00 28.30 122 ILE B O 1
ATOM 2260 N N . ILE B 1 123 ? 20.677 36.933 -3.333 1.00 27.73 123 ILE B N 1
ATOM 2261 C CA . ILE B 1 123 ? 20.983 35.884 -2.370 1.00 26.54 123 ILE B CA 1
ATOM 2262 C C . ILE B 1 123 ? 20.714 34.538 -3.037 1.00 27.37 123 ILE B C 1
ATOM 2263 O O . ILE B 1 123 ? 19.580 34.236 -3.419 1.00 28.13 123 ILE B O 1
ATOM 2268 N N . ARG B 1 124 ? 21.765 33.737 -3.182 1.00 26.53 124 ARG B N 1
ATOM 2269 C CA . ARG B 1 124 ? 21.659 32.438 -3.836 1.00 26.99 124 ARG B CA 1
ATOM 2270 C C . ARG B 1 124 ? 21.610 31.245 -2.884 1.00 27.26 124 ARG B C 1
ATOM 2271 O O . ARG B 1 124 ? 21.177 30.163 -3.266 1.00 27.07 124 ARG B O 1
ATOM 2279 N N . HIS B 1 125 ? 22.056 31.437 -1.647 1.00 28.11 125 HIS B N 1
ATOM 2280 C CA . HIS B 1 125 ? 22.056 30.348 -0.685 1.00 26.52 125 HIS B CA 1
ATOM 2281 C C . HIS B 1 125 ? 22.111 30.850 0.750 1.00 26.02 125 HIS B C 1
ATOM 2282 O O . HIS B 1 125 ? 22.753 31.858 1.044 1.00 27.02 125 HIS B O 1
ATOM 2289 N N . ILE B 1 126 ? 21.430 30.132 1.635 1.00 25.17 126 ILE B N 1
ATOM 2290 C CA . ILE B 1 126 ? 21.376 30.476 3.046 1.00 26.46 126 ILE B CA 1
ATOM 2291 C C . ILE B 1 126 ? 21.563 29.217 3.887 1.00 26.73 126 ILE B C 1
ATOM 2292 O O . ILE B 1 126 ? 20.827 28.241 3.727 1.00 29.67 126 ILE B O 1
ATOM 2297 N N . TYR B 1 127 ? 22.550 29.228 4.773 1.00 27.21 127 TYR B N 1
ATOM 2298 C CA . TYR B 1 127 ? 22.783 28.078 5.635 1.00 25.66 127 TYR B CA 1
ATOM 2299 C C . TYR B 1 127 ? 22.729 28.542 7.078 1.00 25.69 127 TYR B C 1
ATOM 2300 O O . TYR B 1 127 ? 23.568 29.332 7.523 1.00 25.97 127 TYR B O 1
ATOM 2309 N N . ASN B 1 128 ? 21.728 28.060 7.804 1.00 24.37 128 ASN B N 1
ATOM 2310 C CA . ASN B 1 128 ? 21.557 28.433 9.198 1.00 25.61 128 ASN B CA 1
ATOM 2311 C C . ASN B 1 128 ? 21.745 27.214 10.092 1.00 26.69 128 ASN B C 1
ATOM 2312 O O . ASN B 1 128 ? 20.879 26.342 10.142 1.00 26.46 128 ASN B O 1
ATOM 2317 N N . SER B 1 129 ? 22.874 27.157 10.793 1.00 25.99 129 SER B N 1
ATOM 2318 C CA . SER B 1 129 ? 23.173 26.030 11.677 1.00 27.68 129 SER B CA 1
ATOM 2319 C C . SER B 1 129 ? 24.169 26.376 12.782 1.00 28.46 129 SER B C 1
ATOM 2320 O O . SER B 1 129 ? 25.340 26.646 12.518 1.00 25.40 129 SER B O 1
ATOM 2323 N N . GLN B 1 130 ? 23.702 26.344 14.025 1.00 30.14 130 GLN B N 1
ATOM 2324 C CA . GLN B 1 130 ? 24.559 26.648 15.162 1.00 33.42 130 GLN B CA 1
ATOM 2325 C C . GLN B 1 130 ? 25.566 25.539 15.468 1.00 33.23 130 GLN B C 1
ATOM 2326 O O . GLN B 1 130 ? 26.741 25.813 15.721 1.00 33.17 130 GLN B O 1
ATOM 2332 N N . MET B 1 131 ? 25.103 24.295 15.404 1.00 33.75 131 MET B N 1
ATOM 2333 C CA . MET B 1 131 ? 25.917 23.127 15.734 1.00 36.30 131 MET B CA 1
ATOM 2334 C C . MET B 1 131 ? 26.948 22.637 14.718 1.00 35.33 131 MET B C 1
ATOM 2335 O O . MET B 1 131 ? 27.791 21.809 15.063 1.00 35.81 131 MET B O 1
ATOM 2340 N N . ASN B 1 132 ? 26.902 23.118 13.480 1.00 33.62 132 ASN B N 1
ATOM 2341 C CA . ASN B 1 132 ? 27.871 22.653 12.487 1.00 34.21 132 ASN B CA 1
ATOM 2342 C C . ASN B 1 132 ? 28.763 23.778 11.964 1.00 32.86 132 ASN B C 1
ATOM 2343 O O . ASN B 1 132 ? 28.763 24.070 10.770 1.00 31.00 132 ASN B O 1
ATOM 2348 N N . PRO B 1 133 ? 29.559 24.399 12.854 1.00 31.59 133 PRO B N 1
ATOM 2349 C CA . PRO B 1 133 ? 30.473 25.503 12.541 1.00 29.69 133 PRO B CA 1
ATOM 2350 C C . PRO B 1 133 ? 31.313 25.312 11.282 1.00 28.61 133 PRO B C 1
ATOM 2351 O O . PRO B 1 133 ? 31.308 26.158 10.388 1.00 26.35 133 PRO B O 1
ATOM 2355 N N . ALA B 1 134 ? 32.040 24.200 11.220 1.00 26.70 134 ALA B N 1
ATOM 2356 C CA . ALA B 1 134 ? 32.915 23.922 10.086 1.00 27.19 134 ALA B CA 1
ATOM 2357 C C . ALA B 1 134 ? 32.189 23.630 8.785 1.00 26.15 134 ALA B C 1
ATOM 2358 O O . ALA B 1 134 ? 32.786 23.713 7.713 1.00 28.27 134 ALA B O 1
ATOM 2360 N N . ASN B 1 135 ? 30.905 23.296 8.866 1.00 25.50 135 ASN B N 1
ATOM 2361 C CA . ASN B 1 135 ? 30.140 22.983 7.664 1.00 25.61 135 ASN B CA 1
ATOM 2362 C C . ASN B 1 135 ? 29.713 24.224 6.879 1.00 25.19 135 ASN B C 1
ATOM 2363 O O . ASN B 1 135 ? 29.308 24.121 5.722 1.00 22.63 135 ASN B O 1
ATOM 2368 N N . HIS B 1 136 ? 29.799 25.397 7.498 1.00 24.36 136 HIS B N 1
ATOM 2369 C CA . HIS B 1 136 ? 29.392 26.615 6.808 1.00 23.32 136 HIS B CA 1
ATOM 2370 C C . HIS B 1 136 ? 30.211 26.897 5.568 1.00 24.70 136 HIS B C 1
ATOM 2371 O O . HIS B 1 136 ? 29.666 27.330 4.547 1.00 23.06 136 HIS B O 1
ATOM 2378 N N . VAL B 1 137 ? 31.515 26.644 5.642 1.00 24.33 137 VAL B N 1
ATOM 2379 C CA . VAL B 1 137 ? 32.381 26.877 4.494 1.00 24.27 137 VAL B CA 1
ATOM 2380 C C . VAL B 1 137 ? 32.039 25.886 3.375 1.00 25.51 137 VAL B C 1
ATOM 2381 O O . VAL B 1 137 ? 32.134 26.219 2.189 1.00 26.08 137 VAL B O 1
ATOM 2385 N N . ASN B 1 138 ? 31.627 24.677 3.749 1.00 25.93 138 ASN B N 1
ATOM 2386 C CA . ASN B 1 138 ? 31.273 23.665 2.756 1.00 27.93 138 ASN B CA 1
ATOM 2387 C C . ASN B 1 138 ? 30.017 24.081 2.012 1.00 27.09 138 ASN B C 1
ATOM 2388 O O . ASN B 1 138 ? 29.919 23.917 0.798 1.00 27.00 138 ASN B O 1
ATOM 2393 N N . GLU B 1 139 ? 29.054 24.618 2.749 1.00 26.09 139 GLU B N 1
ATOM 2394 C CA . GLU B 1 139 ? 27.814 25.072 2.148 1.00 26.49 139 GLU B CA 1
ATOM 2395 C C . GLU B 1 139 ? 28.082 26.280 1.254 1.00 26.69 139 GLU B C 1
ATOM 2396 O O . GLU B 1 139 ? 27.467 26.432 0.201 1.00 27.36 139 GLU B O 1
ATOM 2402 N N . ALA B 1 140 ? 29.005 27.140 1.665 1.00 27.69 140 ALA B N 1
ATOM 2403 C CA . ALA B 1 140 ? 29.329 28.308 0.856 1.00 27.90 140 ALA B CA 1
ATOM 2404 C C . ALA B 1 140 ? 29.938 27.824 -0.462 1.00 29.19 140 ALA B C 1
ATOM 2405 O O . ALA B 1 140 ? 29.575 28.297 -1.544 1.00 30.21 140 ALA B O 1
ATOM 2407 N N . LEU B 1 141 ? 30.858 26.870 -0.360 1.00 29.67 141 LEU B N 1
ATOM 2408 C CA . LEU B 1 141 ? 31.529 26.317 -1.528 1.00 29.03 141 LEU B CA 1
ATOM 2409 C C . LEU B 1 141 ? 30.547 25.724 -2.527 1.00 27.42 141 LEU B C 1
ATOM 2410 O O . LEU B 1 141 ? 30.653 25.968 -3.726 1.00 26.98 141 LEU B O 1
ATOM 2415 N N . LYS B 1 142 ? 29.598 24.938 -2.036 1.00 26.68 142 LYS B N 1
ATOM 2416 C CA . LYS B 1 142 ? 28.602 24.338 -2.913 1.00 29.46 142 LYS B CA 1
ATOM 2417 C C . LYS B 1 142 ? 27.814 25.412 -3.653 1.00 27.87 142 LYS B C 1
ATOM 2418 O O . LYS B 1 142 ? 27.510 25.263 -4.831 1.00 29.47 142 LYS B O 1
ATOM 2424 N N . ALA B 1 143 ? 27.497 26.501 -2.961 1.00 27.04 143 ALA B N 1
ATOM 2425 C CA . ALA B 1 143 ? 26.749 27.591 -3.570 1.00 26.68 143 ALA B CA 1
ATOM 2426 C C . ALA B 1 143 ? 27.624 28.303 -4.598 1.00 26.55 143 ALA B C 1
ATOM 2427 O O . ALA B 1 143 ? 27.148 28.708 -5.656 1.00 26.86 143 ALA B O 1
ATOM 2429 N N . LEU B 1 144 ? 28.905 28.449 -4.275 1.00 25.28 144 LEU B N 1
ATOM 2430 C CA . LEU B 1 144 ? 29.849 29.102 -5.169 1.00 26.51 144 LEU B CA 1
ATOM 2431 C C . LEU B 1 144 ? 30.096 28.236 -6.406 1.00 28.21 144 LEU B C 1
ATOM 2432 O O . LEU B 1 144 ? 30.353 28.755 -7.492 1.00 27.38 144 LEU B O 1
ATOM 2437 N N . LYS B 1 145 ? 30.020 26.918 -6.235 1.00 28.20 145 LYS B N 1
ATOM 2438 C CA . LYS B 1 145 ? 30.220 26.002 -7.353 1.00 30.66 145 LYS B CA 1
ATOM 2439 C C . LYS B 1 145 ? 29.009 26.060 -8.274 1.00 30.09 145 LYS B C 1
ATOM 2440 O O . LYS B 1 145 ? 29.150 26.025 -9.490 1.00 31.88 145 LYS B O 1
ATOM 2446 N N . GLN B 1 146 ? 27.821 26.156 -7.684 1.00 31.02 146 GLN B N 1
ATOM 2447 C CA . GLN B 1 146 ? 26.585 26.237 -8.456 1.00 31.54 146 GLN B CA 1
ATOM 2448 C C . GLN B 1 146 ? 26.649 27.510 -9.309 1.00 33.15 146 GLN B C 1
ATOM 2449 O O . GLN B 1 146 ? 26.358 27.489 -10.505 1.00 33.77 146 GLN B O 1
ATOM 2455 N N . ILE B 1 147 ? 27.051 28.615 -8.684 1.00 33.25 147 ILE B N 1
ATOM 2456 C CA . ILE B 1 147 ? 27.154 29.896 -9.372 1.00 33.99 147 ILE B CA 1
ATOM 2457 C C . ILE B 1 147 ? 28.161 29.857 -10.512 1.00 35.15 147 ILE B C 1
ATOM 2458 O O . ILE B 1 147 ? 27.870 30.303 -11.619 1.00 34.94 147 ILE B O 1
ATOM 2463 N N . LYS B 1 148 ? 29.346 29.323 -10.240 1.00 35.07 148 LYS B N 1
ATOM 2464 C CA . LYS B 1 148 ? 30.384 29.256 -11.257 1.00 37.78 148 LYS B CA 1
ATOM 2465 C C . LYS B 1 148 ? 29.931 28.433 -12.456 1.00 37.90 148 LYS B C 1
ATOM 2466 O O . LYS B 1 148 ? 30.245 28.759 -13.595 1.00 36.95 148 LYS B O 1
ATOM 2472 N N A GLU B 1 149 ? 29.180 27.374 -12.189 0.50 38.26 149 GLU B N 1
ATOM 2473 N N B GLU B 1 149 ? 29.185 27.365 -12.191 0.50 38.42 149 GLU B N 1
ATOM 2474 C CA A GLU B 1 149 ? 28.696 26.494 -13.242 0.50 39.32 149 GLU B CA 1
ATOM 2475 C CA B GLU B 1 149 ? 28.689 26.496 -13.254 0.50 39.57 149 GLU B CA 1
ATOM 2476 C C A GLU B 1 149 ? 27.701 27.202 -14.160 0.50 40.18 149 GLU B C 1
ATOM 2477 C C B GLU B 1 149 ? 27.720 27.226 -14.176 0.50 40.33 149 GLU B C 1
ATOM 2478 O O A GLU B 1 149 ? 27.565 26.839 -15.327 0.50 40.50 149 GLU B O 1
ATOM 2479 O O B GLU B 1 149 ? 27.626 26.909 -15.361 0.50 40.55 149 GLU B O 1
ATOM 2490 N N . GLU B 1 150 ? 27.005 28.206 -13.636 1.00 40.32 150 GLU B N 1
ATOM 2491 C CA . GLU B 1 150 ? 26.038 28.950 -14.433 1.00 42.37 150 GLU B CA 1
ATOM 2492 C C . GLU B 1 150 ? 26.712 29.988 -15.318 1.00 45.08 150 GLU B C 1
ATOM 2493 O O . GLU B 1 150 ? 26.194 30.348 -16.373 1.00 45.20 150 GLU B O 1
ATOM 2499 N N . GLU B 1 151 ? 27.870 30.469 -14.885 1.00 48.12 151 GLU B N 1
ATOM 2500 C CA . GLU B 1 151 ? 28.594 31.469 -15.650 1.00 50.90 151 GLU B CA 1
ATOM 2501 C C . GLU B 1 151 ? 29.390 30.812 -16.769 1.00 51.27 151 GLU B C 1
ATOM 2502 O O . GLU B 1 151 ? 29.132 31.158 -17.940 1.00 50.88 151 GLU B O 1
#

CATH classification: 3.40.30.10

Sequence (302 aa):
VKVGDKAPLFEGIADNGEKISSLSDYIGKHNIVLYFYPKDDTPGSTREASAFRDNWDLLKDYDVVVIGVSSDDINSHKKRFKEKYKLPFILVSDPDKKIRELLYGAKGFILPARITFVIDKKGIIRHIYNSQMNPANHVNEALKALKQIKEEEEISVKVGDKAPLFEGIADNGEKISLLSDYIGKHNIVLYFYPKDDTPGSTRREASAFRDNWDLLKDYDVVVVIGVSSDDINSHKRFKEKYKLPFILVSDPDDKKIRELYGAKGFILPARITFVIDKKGIIRHIYNSQMNPANHVNEALKALKQIKEEEE